Protein AF-U5VV21-F1 (afdb_monomer)

Mean predicted aligned error: 9.06 Å

InterPro domains:
  IPR059835 Rv1352-like, extracellular domain [PF27111] (35-106)
  IPR059835 Rv1352-like, extracellular domain [PF27111] (120-193)

Organism: NCBI:txid1246995

Solvent-accessible surface area (backbone atoms only — not comparable to full-atom values): 10822 Å² total; per-residue (Å²): 143,82,87,86,85,79,84,83,85,82,83,82,82,81,79,80,78,81,77,79,75,80,72,80,78,71,88,77,75,75,77,83,42,51,57,43,87,28,59,48,78,41,40,50,70,76,65,26,58,57,43,40,33,38,23,66,78,26,62,65,20,32,40,32,38,16,67,48,87,83,78,52,76,89,33,52,70,23,61,53,72,42,38,27,31,42,55,37,41,44,53,81,83,36,37,22,42,36,32,35,61,30,48,49,30,38,52,64,48,70,70,60,64,68,41,74,33,84,37,58,58,43,73,20,40,20,38,40,43,46,34,34,62,20,50,56,45,39,30,37,25,58,78,20,88,42,71,20,31,41,35,35,16,70,46,45,53,58,42,75,90,37,52,74,48,70,52,73,45,55,40,68,50,75,46,81,42,55,80,83,36,36,21,43,34,32,36,58,34,38,58,28,34,56,60,133

pLDDT: mean 89.64, std 17.39, range [38.34, 98.81]

Secondary structure (DSSP, 8-state):
--PPPPPPPP----------------S--PPP--EE-SSEEEEBTTTB-SEEEEEEEEEEEEEEEESSSS--GGGEEEEEEEEEEEEEEE-TT--EEEEES---EEE--HHHHHSPP---EE-SSEEEEBTTTB--EEEEEEEEEEEEEEEEESSSS--GGGEEEEEEEEEEEEEEE-TT--EEEEESPPPEEE--

Foldseek 3Di:
DDDDDDDDDDDDDDDDPPPPPPPDDDPPDDDAQFKDAAADKDFEPPNHDFAKKKFFFFAFKKKFFFQDDPPDPVRTPAMDTGGGMEMAGGDSNTGMMGIHRTGMIGHQDPVLLPDADDAQKDAQAYKDFERNRHDAAKKKFFQQPDFKKKFFFQESNRDPVRTPDMDTDGGMDMDHGDSNTGMMGIHSTHMIGHDD

Sequence (196 aa):
MKISVRPLAATLIVLAVLVANAVDGDPASAAPRNTIAGSGTYLVGRDFNAGIYRSTGNTSCYWQRAKNAGGSLSSIIANDIGDGQRLVTVRATDKVFKTSRCRTWVRVLTPALKTKSRKTTIPGNGAYLVGSDFLPGTYRSSGNTQSCYWERARSADGTSAGIIANEISTGQLIAEISATDAVFKTSRCATWRRVG

Nearest PDB structures (foldseek):
  4qm9-assembly2_B  TM=4.332E-01  e=1.916E+00  Bacillus subtilis subsp. subtilis str. 168
  1lr5-assembly2_B  TM=4.663E-01  e=5.514E+00  Zea mays
  1zvf-assembly1_B  TM=2.860E-01  e=3.533E+00  Saccharomyces cerevisiae

Radius of gyration: 29.34 Å; Cα contacts (8 Å, |Δi|>4): 442; chains: 1; bounding box: 62×76×101 Å

Structure (mmCIF, N/CA/C/O backbone):
data_AF-U5VV21-F1
#
_entry.id   AF-U5VV21-F1
#
loop_
_atom_site.group_PDB
_atom_site.id
_atom_site.type_symbol
_atom_site.label_atom_id
_atom_site.label_alt_id
_atom_site.label_comp_id
_atom_site.label_asym_id
_atom_site.label_entity_id
_atom_site.label_seq_id
_atom_site.pdbx_PDB_ins_code
_atom_site.Cartn_x
_atom_site.Cartn_y
_atom_site.Cartn_z
_atom_site.occupancy
_atom_site.B_iso_or_equiv
_atom_site.auth_seq_id
_atom_site.auth_comp_id
_atom_site.auth_asym_id
_atom_site.auth_atom_id
_atom_site.pdbx_PDB_model_num
ATOM 1 N N . MET A 1 1 ? 40.084 -64.357 -79.570 1.00 46.41 1 MET A N 1
ATOM 2 C CA . MET A 1 1 ? 40.396 -63.708 -78.279 1.00 46.41 1 MET A CA 1
ATOM 3 C C . MET A 1 1 ? 40.431 -62.196 -78.493 1.00 46.41 1 MET A C 1
ATOM 5 O O . MET A 1 1 ? 41.418 -61.697 -79.009 1.00 46.41 1 MET A O 1
ATOM 9 N N . LYS A 1 2 ? 39.328 -61.486 -78.215 1.00 42.53 2 LYS A N 1
ATOM 10 C CA . LYS A 1 2 ? 39.255 -60.013 -78.152 1.00 42.53 2 LYS A CA 1
ATOM 11 C C . LYS A 1 2 ? 38.213 -59.622 -77.098 1.00 42.53 2 LYS A C 1
ATOM 13 O O . LYS A 1 2 ? 37.200 -60.295 -76.944 1.00 42.53 2 LYS A O 1
ATOM 18 N N . ILE A 1 3 ? 38.582 -58.607 -76.331 1.00 42.03 3 ILE A N 1
ATOM 19 C CA . ILE A 1 3 ? 38.128 -58.261 -74.982 1.00 42.03 3 ILE A CA 1
ATOM 20 C C . ILE A 1 3 ? 36.797 -57.494 -75.026 1.00 42.03 3 ILE A C 1
ATOM 22 O O . ILE A 1 3 ? 36.652 -56.547 -75.792 1.00 42.03 3 ILE A O 1
ATOM 26 N N . SER A 1 4 ? 35.845 -57.902 -74.182 1.00 38.34 4 SER A N 1
ATOM 27 C CA . SER A 1 4 ? 34.574 -57.212 -73.927 1.00 38.34 4 SER A CA 1
ATOM 28 C C . SER A 1 4 ? 34.767 -56.175 -72.821 1.00 38.34 4 SER A C 1
ATOM 30 O O . SER A 1 4 ? 35.081 -56.545 -71.691 1.00 38.34 4 SER A O 1
ATOM 32 N N . VAL A 1 5 ? 34.528 -54.897 -73.113 1.00 49.19 5 VAL A N 1
ATOM 33 C CA . VAL A 1 5 ? 34.531 -53.815 -72.116 1.00 49.19 5 VAL A CA 1
ATOM 34 C C . VAL A 1 5 ? 33.081 -53.484 -71.751 1.00 49.19 5 VAL A C 1
ATOM 36 O O . VAL A 1 5 ? 32.284 -53.154 -72.625 1.00 49.19 5 VAL A O 1
ATOM 39 N N . ARG A 1 6 ? 32.728 -53.597 -70.464 1.00 50.56 6 ARG A N 1
ATOM 40 C CA . ARG A 1 6 ? 31.445 -53.137 -69.903 1.00 50.56 6 ARG A CA 1
ATOM 41 C C . ARG A 1 6 ? 31.643 -51.771 -69.234 1.00 50.56 6 ARG A C 1
ATOM 43 O O . ARG A 1 6 ? 32.602 -51.649 -68.474 1.00 50.56 6 ARG A O 1
ATOM 50 N N . PRO A 1 7 ? 30.750 -50.784 -69.411 1.00 47.19 7 PRO A N 1
ATOM 51 C CA . PRO A 1 7 ? 30.750 -49.606 -68.556 1.00 47.19 7 PRO A CA 1
ATOM 52 C C . PRO A 1 7 ? 30.012 -49.900 -67.238 1.00 47.19 7 PRO A C 1
ATOM 54 O O . PRO A 1 7 ? 28.937 -50.503 -67.231 1.00 47.19 7 PRO A O 1
ATOM 57 N N . LEU A 1 8 ? 30.614 -49.484 -66.118 1.00 50.31 8 LEU A N 1
ATOM 58 C CA . LEU A 1 8 ? 29.994 -49.452 -64.791 1.00 50.31 8 LEU A CA 1
ATOM 59 C C . LEU A 1 8 ? 28.919 -48.353 -64.751 1.00 50.31 8 LEU A C 1
ATOM 61 O O . LEU A 1 8 ? 29.208 -47.199 -65.061 1.00 50.31 8 LEU A O 1
ATOM 65 N N . ALA A 1 9 ? 27.706 -48.688 -64.308 1.00 52.41 9 ALA A N 1
ATOM 66 C CA . ALA A 1 9 ? 26.713 -47.694 -63.913 1.00 52.41 9 ALA A CA 1
ATOM 67 C C . ALA A 1 9 ? 27.017 -47.226 -62.480 1.00 52.41 9 ALA A C 1
ATOM 69 O O . ALA A 1 9 ? 27.032 -48.032 -61.550 1.00 52.41 9 ALA A O 1
ATOM 70 N N . ALA A 1 10 ? 27.286 -45.932 -62.307 1.00 49.44 10 ALA A N 1
ATOM 71 C CA . ALA A 1 10 ? 27.450 -45.309 -60.999 1.00 49.44 10 ALA A CA 1
ATOM 72 C C . ALA A 1 10 ? 26.070 -45.032 -60.381 1.00 49.44 10 ALA A C 1
ATOM 74 O O . ALA A 1 10 ? 25.280 -44.262 -60.928 1.00 49.44 10 ALA A O 1
ATOM 75 N N . THR A 1 11 ? 25.773 -45.654 -59.241 1.00 50.34 11 THR A N 1
ATOM 76 C CA . THR A 1 11 ? 24.559 -45.381 -58.463 1.00 50.34 11 THR A CA 1
ATOM 77 C C . THR A 1 11 ? 24.735 -44.069 -57.698 1.00 50.34 11 THR A C 1
ATOM 79 O O . THR A 1 11 ? 25.549 -43.983 -56.780 1.00 50.34 11 THR A O 1
ATOM 82 N N . LEU A 1 12 ? 23.979 -43.037 -58.075 1.00 41.34 12 LEU A N 1
ATOM 83 C CA . LEU A 1 12 ? 23.964 -41.744 -57.392 1.00 41.34 12 LEU A CA 1
ATOM 84 C C . LEU A 1 12 ? 23.092 -41.846 -56.126 1.00 41.34 12 LEU A C 1
ATOM 86 O O . LEU A 1 12 ? 21.868 -41.918 -56.217 1.00 41.34 12 LEU A O 1
ATOM 90 N N . ILE A 1 13 ? 23.707 -41.865 -54.942 1.00 55.78 13 ILE A N 1
ATOM 91 C CA . ILE A 1 13 ? 22.988 -41.737 -53.666 1.00 55.78 13 ILE A CA 1
ATOM 92 C C . ILE A 1 13 ? 22.715 -40.247 -53.444 1.00 55.78 13 ILE A C 1
ATOM 94 O O . ILE A 1 13 ? 23.624 -39.485 -53.120 1.00 55.78 13 ILE A O 1
ATOM 98 N N . VAL A 1 14 ? 21.466 -39.819 -53.627 1.00 51.03 14 VAL A N 1
ATOM 99 C CA . VAL A 1 14 ? 21.029 -38.473 -53.237 1.00 51.03 14 VAL A CA 1
ATOM 100 C C . VAL A 1 14 ? 20.795 -38.481 -51.727 1.00 51.03 14 VAL A C 1
ATOM 102 O O . VAL A 1 14 ? 19.792 -39.002 -51.244 1.00 51.03 14 VAL A O 1
ATOM 105 N N . LEU A 1 15 ? 21.744 -37.930 -50.970 1.00 48.19 15 LEU A N 1
ATOM 106 C CA . LEU A 1 15 ? 21.588 -37.700 -49.537 1.00 48.19 15 LEU A CA 1
ATOM 107 C C . LEU A 1 15 ? 20.651 -36.495 -49.350 1.00 48.19 15 LEU A C 1
ATOM 109 O O . LEU A 1 15 ? 21.053 -35.349 -49.543 1.00 48.19 15 LEU A O 1
ATOM 113 N N . ALA A 1 16 ? 19.385 -36.745 -49.021 1.00 53.56 16 ALA A N 1
ATOM 114 C CA . ALA A 1 16 ? 18.455 -35.681 -48.664 1.00 53.56 16 ALA A CA 1
ATOM 115 C C . ALA A 1 16 ? 18.894 -35.055 -47.329 1.00 53.56 16 ALA A C 1
ATOM 117 O O . ALA A 1 16 ? 18.739 -35.656 -46.267 1.00 53.56 16 ALA A O 1
ATOM 118 N N . VAL A 1 17 ? 19.453 -33.844 -47.375 1.00 53.81 17 VAL A N 1
ATOM 119 C CA . VAL A 1 17 ? 19.670 -33.027 -46.177 1.00 53.81 17 VAL A CA 1
ATOM 120 C C . VAL A 1 17 ? 18.307 -32.484 -45.752 1.00 53.81 17 VAL A C 1
ATOM 122 O O . VAL A 1 17 ? 17.794 -31.541 -46.353 1.00 53.81 17 VAL A O 1
ATOM 125 N N . LEU A 1 18 ? 17.696 -33.083 -44.725 1.00 50.75 18 LEU A N 1
ATOM 126 C CA . LEU A 1 18 ? 16.585 -32.443 -44.025 1.00 50.75 18 LEU A CA 1
ATOM 127 C C . LEU A 1 18 ? 17.133 -31.235 -43.260 1.00 50.75 18 LEU A C 1
ATOM 129 O O . LEU A 1 18 ? 17.698 -31.373 -42.177 1.00 50.75 18 LEU A O 1
ATOM 133 N N . VAL A 1 19 ? 16.946 -30.040 -43.815 1.00 56.19 19 VAL A N 1
ATOM 134 C CA . VAL A 1 19 ? 17.021 -28.805 -43.033 1.00 56.19 19 VAL A CA 1
ATOM 135 C C . VAL A 1 19 ? 15.711 -28.704 -42.257 1.00 56.19 19 VAL A C 1
ATOM 137 O O . VAL A 1 19 ? 14.681 -28.301 -42.795 1.00 56.19 19 VAL A O 1
ATOM 140 N N . ALA A 1 20 ? 15.724 -29.132 -40.996 1.00 54.69 20 ALA A N 1
ATOM 141 C CA . ALA A 1 20 ? 14.636 -28.839 -40.078 1.00 54.69 20 ALA A CA 1
ATOM 142 C C . ALA A 1 20 ? 14.699 -27.344 -39.733 1.00 54.69 20 ALA A C 1
ATOM 144 O O . ALA A 1 20 ? 15.487 -26.925 -38.887 1.00 54.69 20 ALA A O 1
ATOM 145 N N . ASN A 1 21 ? 13.882 -26.532 -40.404 1.00 54.62 21 ASN A N 1
ATOM 146 C CA . ASN A 1 21 ? 13.584 -25.186 -39.930 1.00 54.62 21 ASN A CA 1
ATOM 147 C C . ASN A 1 21 ? 12.819 -25.338 -38.613 1.00 54.62 21 ASN A C 1
ATOM 149 O O . ASN A 1 21 ? 11.672 -25.788 -38.607 1.00 54.62 21 ASN A O 1
ATOM 153 N N . ALA A 1 22 ? 13.474 -25.023 -37.495 1.00 55.06 22 ALA A N 1
ATOM 154 C CA . ALA A 1 22 ? 12.799 -24.880 -36.218 1.00 55.06 22 ALA A CA 1
ATOM 155 C C . ALA A 1 22 ? 11.775 -23.750 -36.366 1.00 55.06 22 ALA A C 1
ATOM 157 O O . ALA A 1 22 ? 12.138 -22.587 -36.526 1.00 55.06 22 ALA A O 1
ATOM 158 N N . VAL A 1 23 ? 10.504 -24.137 -36.397 1.00 46.41 23 VAL A N 1
ATOM 159 C CA . VAL A 1 23 ? 9.362 -23.231 -36.400 1.00 46.41 23 VAL A CA 1
ATOM 160 C C . VAL A 1 23 ? 9.403 -22.364 -35.147 1.00 46.41 23 VAL A C 1
ATOM 162 O O . VAL A 1 23 ? 9.650 -22.856 -34.043 1.00 46.41 23 VAL A O 1
ATOM 165 N N . ASP A 1 24 ? 9.189 -21.070 -35.355 1.00 49.28 24 ASP A N 1
ATOM 166 C CA . ASP A 1 24 ? 9.090 -20.043 -34.332 1.00 49.28 24 ASP A CA 1
ATOM 167 C C . ASP A 1 24 ? 8.220 -20.509 -33.159 1.00 49.28 24 ASP A C 1
ATOM 169 O O . ASP A 1 24 ? 7.041 -20.836 -33.315 1.00 49.28 24 ASP A O 1
ATOM 173 N N . GLY A 1 25 ? 8.808 -20.542 -31.963 1.00 46.78 25 GLY A N 1
ATOM 174 C CA . GLY A 1 25 ? 8.040 -20.669 -30.734 1.00 46.78 25 GLY A CA 1
ATOM 175 C C . GLY A 1 25 ? 7.154 -19.437 -30.587 1.00 46.78 25 GLY A C 1
ATOM 176 O O . GLY A 1 25 ? 7.662 -18.329 -30.418 1.00 46.78 25 GLY A O 1
ATOM 177 N N . ASP A 1 26 ? 5.842 -19.639 -30.666 1.00 44.69 26 ASP A N 1
ATOM 178 C CA . ASP A 1 26 ? 4.826 -18.630 -30.380 1.00 44.69 26 ASP A CA 1
ATOM 179 C C . ASP A 1 26 ? 5.167 -17.899 -29.056 1.00 44.69 26 ASP A C 1
ATOM 181 O O . ASP A 1 26 ? 5.313 -18.554 -28.018 1.00 44.69 26 ASP A O 1
ATOM 185 N N . PRO A 1 27 ? 5.329 -16.558 -29.032 1.00 49.16 27 PRO A N 1
ATOM 186 C CA . PRO A 1 27 ? 5.600 -15.814 -27.799 1.00 49.16 27 PRO A CA 1
ATOM 187 C C . PRO A 1 27 ? 4.426 -15.842 -26.800 1.00 49.16 27 PRO A C 1
ATOM 189 O O . PRO A 1 27 ? 4.525 -15.274 -25.705 1.00 49.16 27 PRO A O 1
ATOM 192 N N . ALA A 1 28 ? 3.309 -16.489 -27.137 1.00 51.50 28 ALA A N 1
ATOM 193 C CA . ALA A 1 28 ? 2.179 -16.675 -26.250 1.00 51.50 28 ALA A CA 1
ATOM 194 C C . ALA A 1 28 ? 2.386 -17.841 -25.259 1.00 51.50 28 ALA A C 1
ATOM 196 O O . ALA A 1 28 ? 2.414 -19.015 -25.609 1.00 51.50 28 ALA A O 1
ATOM 197 N N . SER A 1 29 ? 2.388 -17.477 -23.972 1.00 53.62 29 SER A N 1
ATOM 198 C CA . SER A 1 29 ? 2.199 -18.343 -22.796 1.00 53.62 29 SER A CA 1
ATOM 199 C C . SER A 1 29 ? 3.451 -18.877 -22.087 1.00 53.62 29 SER A C 1
ATOM 201 O O . SER A 1 29 ? 3.531 -20.044 -21.701 1.00 53.62 29 SER A O 1
ATOM 203 N N . ALA A 1 30 ? 4.367 -17.977 -21.718 1.00 61.41 30 ALA A N 1
ATOM 204 C CA . ALA A 1 30 ? 5.104 -18.184 -20.471 1.00 61.41 30 ALA A CA 1
ATOM 205 C C . ALA A 1 30 ? 4.112 -18.227 -19.287 1.00 61.41 30 ALA A C 1
ATOM 207 O O . ALA A 1 30 ? 3.248 -17.351 -19.170 1.00 61.41 30 ALA A O 1
ATOM 208 N N . ALA A 1 31 ? 4.244 -19.218 -18.397 1.00 64.56 31 ALA A N 1
ATOM 209 C CA . ALA A 1 31 ? 3.417 -19.330 -17.195 1.00 64.56 31 ALA A CA 1
ATOM 210 C C . ALA A 1 31 ? 3.403 -18.007 -16.396 1.00 64.56 31 ALA A C 1
ATOM 212 O O . ALA A 1 31 ? 4.428 -17.317 -16.317 1.00 64.56 31 ALA A O 1
ATOM 213 N N . PRO A 1 32 ? 2.261 -17.618 -15.796 1.00 73.81 32 PRO A N 1
ATOM 214 C CA . PRO A 1 32 ? 2.146 -16.326 -15.140 1.00 73.81 32 PRO A CA 1
ATOM 215 C C . PRO A 1 32 ? 3.083 -16.232 -13.927 1.00 73.81 32 PRO A C 1
ATOM 217 O O . PRO A 1 32 ? 2.925 -16.936 -12.929 1.00 73.81 32 PRO A O 1
ATOM 220 N N . ARG A 1 33 ? 4.045 -15.307 -13.998 1.00 89.69 33 ARG A N 1
ATOM 221 C CA . ARG A 1 33 ? 5.029 -15.031 -12.942 1.00 89.69 33 ARG A CA 1
ATOM 222 C C . ARG A 1 33 ? 4.398 -14.180 -11.833 1.00 89.69 33 ARG A C 1
ATOM 224 O O . ARG A 1 33 ? 4.525 -12.955 -11.796 1.00 89.69 33 ARG A O 1
ATOM 23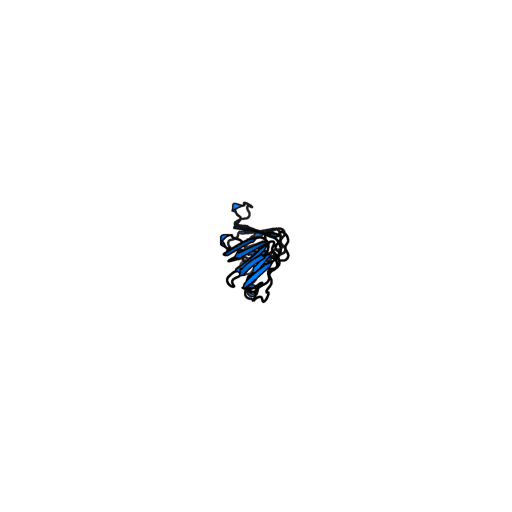1 N N . ASN A 1 34 ? 3.649 -14.852 -10.957 1.00 93.81 34 ASN A N 1
ATOM 232 C CA . ASN A 1 34 ? 2.795 -14.249 -9.922 1.00 93.81 34 ASN A CA 1
ATOM 233 C C . ASN A 1 34 ? 3.462 -14.116 -8.541 1.00 93.81 34 ASN A C 1
ATOM 235 O O . ASN A 1 34 ? 2.792 -13.753 -7.574 1.00 93.81 34 ASN A O 1
ATOM 239 N N . THR A 1 35 ? 4.761 -14.385 -8.433 1.00 96.88 35 THR A N 1
ATOM 240 C CA . THR A 1 35 ? 5.514 -14.310 -7.175 1.00 96.88 35 THR A CA 1
ATOM 241 C C . THR A 1 35 ? 6.817 -13.543 -7.352 1.00 96.88 35 THR A C 1
ATOM 243 O O . THR A 1 35 ? 7.453 -13.645 -8.397 1.00 96.88 35 THR A O 1
ATOM 246 N N . ILE A 1 36 ? 7.234 -12.821 -6.314 1.00 98.12 36 ILE A N 1
ATOM 247 C CA . ILE A 1 36 ? 8.533 -12.137 -6.229 1.00 98.12 36 ILE A CA 1
ATOM 248 C C . ILE A 1 36 ? 9.175 -12.585 -4.916 1.00 98.12 36 ILE A C 1
ATOM 250 O O . ILE A 1 36 ? 8.551 -12.448 -3.866 1.00 98.12 36 ILE A O 1
ATOM 254 N N . ALA A 1 37 ? 10.389 -13.135 -4.954 1.00 93.88 37 ALA A N 1
ATOM 255 C CA . ALA A 1 37 ? 10.970 -13.901 -3.842 1.00 93.88 37 ALA A CA 1
ATOM 256 C C . ALA A 1 37 ? 11.204 -13.107 -2.535 1.00 93.88 37 ALA A C 1
ATOM 258 O O . ALA A 1 37 ? 11.377 -13.701 -1.477 1.00 93.88 37 ALA A O 1
ATOM 259 N N . GLY A 1 38 ? 11.181 -11.774 -2.583 1.00 94.94 38 GLY A N 1
ATOM 260 C CA . GLY A 1 38 ? 11.537 -10.895 -1.467 1.00 94.94 38 GLY A CA 1
ATOM 261 C C . GLY A 1 38 ? 12.582 -9.894 -1.940 1.00 94.94 38 GLY A C 1
ATOM 262 O O . GLY A 1 38 ? 12.467 -9.408 -3.062 1.00 94.94 38 GLY A O 1
ATOM 263 N N . SER A 1 39 ? 13.605 -9.611 -1.127 1.00 97.62 39 SER A N 1
ATOM 264 C CA . SER A 1 39 ? 14.672 -8.647 -1.449 1.00 97.62 39 SER A CA 1
ATOM 265 C C . SER A 1 39 ? 15.267 -8.830 -2.852 1.00 97.62 39 SER A C 1
ATOM 267 O O . SER A 1 39 ? 15.586 -9.944 -3.254 1.00 97.62 39 SER A O 1
ATOM 269 N N . GLY A 1 40 ? 15.449 -7.731 -3.586 1.00 97.50 40 GLY A N 1
ATOM 270 C CA . GLY A 1 40 ? 16.039 -7.733 -4.923 1.00 97.50 40 GLY A CA 1
ATOM 271 C C . GLY A 1 40 ? 15.590 -6.557 -5.787 1.00 97.50 40 GLY A C 1
ATOM 272 O O . GLY A 1 40 ? 14.814 -5.698 -5.359 1.00 97.50 40 GLY A O 1
ATOM 273 N N . THR A 1 41 ? 16.080 -6.546 -7.024 1.00 97.94 41 THR A N 1
ATOM 274 C CA . THR A 1 41 ? 15.683 -5.610 -8.081 1.00 97.94 41 THR A CA 1
ATOM 275 C C . THR A 1 41 ? 15.185 -6.431 -9.262 1.00 97.94 41 THR A C 1
ATOM 277 O O . THR A 1 41 ? 15.937 -7.235 -9.803 1.00 97.94 41 THR A O 1
ATOM 280 N N . TYR A 1 42 ? 13.930 -6.229 -9.648 1.00 98.25 42 TYR A N 1
ATOM 281 C CA . TYR A 1 42 ? 13.220 -7.058 -10.617 1.00 98.25 42 TYR A CA 1
ATOM 282 C C . TYR A 1 42 ? 12.722 -6.205 -11.780 1.00 98.25 42 TYR A C 1
ATOM 284 O O . TYR A 1 42 ? 12.220 -5.096 -11.571 1.00 98.25 42 TYR A O 1
ATOM 292 N N . LEU A 1 43 ? 12.818 -6.725 -13.000 1.00 97.75 43 LEU A N 1
ATOM 293 C CA . LEU A 1 43 ? 12.233 -6.106 -14.182 1.00 97.75 43 LEU A CA 1
ATOM 294 C C . LEU A 1 43 ? 10.765 -6.493 -14.333 1.00 97.75 43 LEU A C 1
ATOM 296 O O . LEU A 1 43 ? 10.407 -7.668 -14.433 1.00 97.75 43 LEU A O 1
ATOM 300 N N . VAL A 1 44 ? 9.914 -5.479 -14.409 1.00 97.56 44 VAL A N 1
ATOM 301 C CA . VAL A 1 44 ? 8.475 -5.651 -14.626 1.00 97.56 44 VAL A CA 1
ATOM 302 C C . VAL A 1 44 ? 8.232 -6.127 -16.060 1.00 97.56 44 VAL A C 1
ATOM 304 O O . VAL A 1 44 ? 8.859 -5.648 -17.002 1.00 97.56 44 VAL A O 1
ATOM 307 N N . GLY A 1 45 ? 7.343 -7.103 -16.234 1.00 95.25 45 GLY A N 1
ATOM 308 C CA . GLY A 1 45 ? 7.047 -7.742 -17.520 1.00 95.25 45 GLY A CA 1
ATOM 309 C C . GLY A 1 45 ? 8.024 -8.861 -17.891 1.00 95.25 45 GLY A C 1
ATOM 310 O O . GLY A 1 45 ? 7.615 -9.832 -18.523 1.00 95.25 45 GLY A O 1
ATOM 311 N N . ARG A 1 46 ? 9.282 -8.799 -17.435 1.00 95.19 46 ARG A N 1
ATOM 312 C CA . ARG A 1 46 ? 10.277 -9.858 -17.669 1.00 95.19 46 ARG A CA 1
ATOM 313 C C . ARG A 1 46 ? 10.378 -10.832 -16.502 1.00 95.19 46 ARG A C 1
ATOM 315 O O . ARG A 1 46 ? 10.150 -12.016 -16.697 1.00 95.19 46 ARG A O 1
ATOM 322 N N . ASP A 1 47 ? 10.644 -10.349 -15.295 1.00 97.00 47 ASP A N 1
ATOM 323 C CA . ASP A 1 47 ? 10.881 -11.206 -14.125 1.00 97.00 47 ASP A CA 1
ATOM 324 C C . ASP A 1 47 ? 9.563 -11.547 -13.410 1.00 97.00 47 ASP A C 1
ATOM 326 O O . ASP A 1 47 ? 9.422 -12.612 -12.818 1.00 97.00 47 ASP A O 1
ATOM 330 N N . PHE A 1 48 ? 8.561 -10.670 -13.514 1.00 97.56 48 PHE A N 1
ATOM 331 C CA . PHE A 1 48 ? 7.207 -10.889 -13.003 1.00 97.56 48 PHE A CA 1
ATOM 332 C C . PHE A 1 48 ? 6.173 -10.049 -13.766 1.00 97.56 48 PHE A C 1
ATOM 334 O O . PHE A 1 48 ? 6.524 -9.078 -14.438 1.00 97.56 48 PHE A O 1
ATOM 341 N N . ASN A 1 49 ? 4.894 -10.410 -13.670 1.00 96.62 49 ASN A N 1
ATOM 342 C CA . ASN A 1 49 ? 3.820 -9.685 -14.355 1.00 96.62 49 ASN A CA 1
ATOM 343 C C . ASN A 1 49 ? 3.371 -8.441 -13.576 1.00 96.62 49 ASN A C 1
ATOM 345 O O . ASN A 1 49 ? 3.328 -8.441 -12.354 1.00 96.62 49 ASN A O 1
ATOM 349 N N . ALA A 1 50 ? 2.937 -7.389 -14.270 1.00 97.19 50 ALA A N 1
ATOM 350 C CA . ALA A 1 50 ? 2.297 -6.253 -13.606 1.00 97.19 50 ALA A CA 1
ATOM 351 C C . ALA A 1 50 ? 1.009 -6.674 -12.861 1.00 97.19 50 ALA A C 1
ATOM 353 O O . ALA A 1 50 ? 0.318 -7.632 -13.236 1.00 97.19 50 ALA A O 1
ATOM 354 N N . GLY A 1 51 ? 0.657 -5.955 -11.796 1.00 97.19 51 GLY A N 1
ATOM 355 C CA . GLY A 1 51 ? -0.532 -6.227 -10.991 1.00 97.19 51 GLY A CA 1
ATOM 356 C C . GLY A 1 51 ? -0.416 -5.761 -9.545 1.00 97.19 51 GLY A C 1
ATOM 357 O O . GLY A 1 51 ? 0.518 -5.056 -9.169 1.00 97.19 51 GLY A O 1
ATOM 358 N N . ILE A 1 52 ? -1.385 -6.173 -8.729 1.00 97.94 52 ILE A N 1
ATOM 359 C CA . ILE A 1 52 ? -1.389 -5.919 -7.287 1.00 97.94 52 ILE A CA 1
ATOM 360 C C . ILE A 1 52 ? -0.640 -7.053 -6.600 1.00 97.94 52 ILE A C 1
ATOM 362 O O . ILE A 1 52 ? -0.950 -8.221 -6.822 1.00 97.94 52 ILE A O 1
ATOM 366 N N . TYR A 1 53 ? 0.320 -6.713 -5.753 1.00 98.44 53 TYR A N 1
ATOM 367 C CA . TYR A 1 53 ? 1.131 -7.659 -5.000 1.00 98.44 53 TYR A CA 1
ATOM 368 C C . TYR A 1 53 ? 0.997 -7.410 -3.507 1.00 98.44 53 TYR A C 1
ATOM 370 O O . TYR A 1 53 ? 0.886 -6.268 -3.058 1.00 98.44 53 TYR A O 1
ATOM 378 N N . ARG A 1 54 ? 1.031 -8.499 -2.741 1.00 98.31 54 ARG A N 1
ATOM 379 C CA . ARG A 1 54 ? 0.936 -8.506 -1.285 1.00 98.31 54 ARG A CA 1
ATOM 380 C C . ARG A 1 54 ? 2.112 -9.249 -0.673 1.00 98.31 54 ARG A C 1
ATOM 382 O O . ARG A 1 54 ? 2.436 -10.341 -1.122 1.00 98.31 54 ARG A O 1
ATOM 389 N N . SER A 1 55 ? 2.685 -8.688 0.384 1.00 98.44 55 SER A N 1
ATOM 390 C CA . SER A 1 55 ? 3.665 -9.355 1.245 1.00 98.44 55 SER A CA 1
ATOM 391 C C . SER A 1 55 ? 3.217 -9.220 2.701 1.00 98.44 55 SER A C 1
ATOM 393 O O . SER A 1 55 ? 2.780 -8.146 3.107 1.00 98.44 55 SER A O 1
ATOM 395 N N . THR A 1 56 ? 3.274 -10.287 3.499 1.00 98.06 56 THR A N 1
ATOM 396 C CA . THR A 1 56 ? 2.658 -10.329 4.843 1.00 98.06 56 THR A CA 1
ATOM 397 C C . THR A 1 56 ? 3.646 -10.660 5.952 1.00 98.06 56 THR A C 1
ATOM 399 O O . THR A 1 56 ? 4.479 -11.550 5.800 1.00 98.06 56 THR A O 1
ATOM 402 N N . GLY A 1 57 ? 3.473 -10.027 7.118 1.00 96.50 57 GLY A N 1
ATOM 403 C CA . GLY A 1 57 ? 4.290 -10.276 8.312 1.00 96.50 57 GLY A CA 1
ATOM 404 C C . GLY A 1 57 ? 5.696 -9.688 8.206 1.00 96.50 57 GLY A C 1
ATOM 405 O O . GLY A 1 57 ? 6.665 -10.307 8.630 1.00 96.50 57 GLY A O 1
ATOM 406 N N . ASN A 1 58 ? 5.812 -8.523 7.577 1.00 98.19 58 ASN A N 1
ATOM 407 C CA . ASN A 1 58 ? 7.088 -7.867 7.355 1.00 98.19 58 ASN A CA 1
ATOM 408 C C . ASN A 1 58 ? 7.548 -7.032 8.551 1.00 98.19 58 ASN A C 1
ATOM 410 O O . ASN A 1 58 ? 6.723 -6.514 9.303 1.00 98.19 58 ASN A O 1
ATOM 414 N N . THR A 1 59 ? 8.861 -6.813 8.611 1.00 97.50 59 THR A N 1
ATOM 415 C CA . THR A 1 59 ? 9.509 -5.831 9.485 1.00 97.50 59 THR A CA 1
ATOM 416 C C . THR A 1 59 ? 10.439 -4.973 8.633 1.00 97.50 59 THR A C 1
ATOM 418 O O . THR A 1 59 ? 11.330 -5.505 7.971 1.00 97.50 59 THR A O 1
ATOM 421 N N . SER A 1 60 ? 10.246 -3.654 8.635 1.00 97.44 60 SER A N 1
ATOM 422 C CA . SER A 1 60 ? 11.024 -2.681 7.855 1.00 97.44 60 SER A CA 1
ATOM 423 C C . SER A 1 60 ? 11.104 -3.015 6.358 1.00 97.44 60 SER A C 1
ATOM 425 O O . SER A 1 60 ? 12.147 -2.835 5.728 1.00 97.44 60 SER A O 1
ATOM 427 N N . CYS A 1 61 ? 10.008 -3.518 5.786 1.00 98.62 61 CYS A N 1
ATOM 428 C CA . CYS A 1 61 ? 9.940 -3.871 4.373 1.00 98.62 61 CYS A CA 1
ATOM 429 C C . CYS A 1 61 ? 9.876 -2.605 3.525 1.00 98.62 61 CYS A C 1
ATOM 431 O O . CYS A 1 61 ? 8.917 -1.836 3.611 1.00 98.62 61 CYS A O 1
ATOM 433 N N . TYR A 1 62 ? 10.906 -2.420 2.705 1.00 98.62 62 TYR A N 1
ATOM 434 C CA . TYR A 1 62 ? 11.001 -1.360 1.716 1.00 98.62 62 TYR A CA 1
ATOM 435 C C . TYR A 1 62 ? 10.590 -1.882 0.343 1.00 98.62 62 TYR A C 1
ATOM 437 O O . TYR A 1 62 ? 11.045 -2.945 -0.093 1.00 98.62 62 TYR A O 1
ATOM 445 N N . TRP A 1 63 ? 9.793 -1.107 -0.379 1.00 98.69 63 TRP A N 1
ATOM 446 C CA . TRP A 1 63 ? 9.543 -1.336 -1.796 1.00 98.69 63 TRP A CA 1
ATOM 447 C C . TRP A 1 63 ? 9.615 -0.030 -2.581 1.00 98.69 63 TRP A C 1
ATOM 449 O O . TRP A 1 63 ? 9.398 1.052 -2.046 1.00 98.69 63 TRP A O 1
ATOM 459 N N . GLN A 1 64 ? 9.935 -0.142 -3.866 1.00 98.62 64 GLN A N 1
ATOM 460 C CA . GLN A 1 64 ? 10.083 0.971 -4.789 1.00 98.62 64 GLN A CA 1
ATOM 461 C C . GLN A 1 64 ? 9.670 0.548 -6.196 1.00 98.62 64 GLN A C 1
ATOM 463 O O . GLN A 1 64 ? 10.144 -0.458 -6.722 1.00 98.62 64 GLN A O 1
ATOM 468 N N . ARG A 1 65 ? 8.846 1.376 -6.831 1.00 98.75 65 ARG A N 1
ATOM 469 C CA . ARG A 1 65 ? 8.563 1.349 -8.268 1.00 98.75 65 ARG A CA 1
ATOM 470 C C . ARG A 1 65 ? 9.447 2.389 -8.950 1.00 98.75 65 ARG A C 1
ATOM 472 O O . ARG A 1 65 ? 9.569 3.507 -8.447 1.00 98.75 65 ARG A O 1
ATOM 479 N N . ALA A 1 66 ? 10.067 2.048 -10.076 1.00 98.44 66 ALA A N 1
ATOM 480 C CA . ALA A 1 66 ? 10.986 2.949 -10.768 1.00 98.44 66 ALA A CA 1
ATOM 481 C C . ALA A 1 66 ? 10.884 2.889 -12.299 1.00 98.44 66 ALA A C 1
ATOM 483 O O . ALA A 1 66 ? 10.53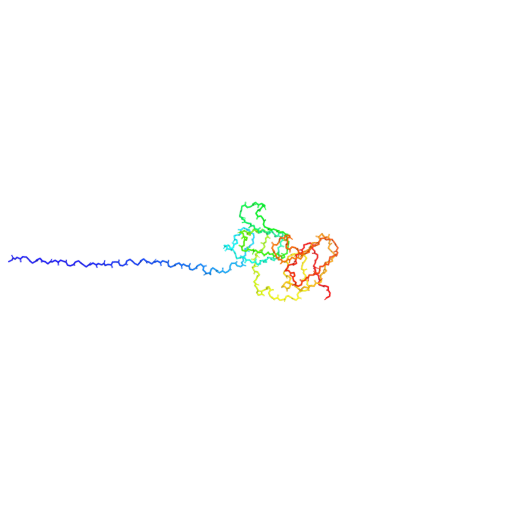0 1.869 -12.900 1.00 98.44 66 ALA A O 1
ATOM 484 N N . LYS A 1 67 ? 11.226 4.024 -12.922 1.00 98.19 67 LYS A N 1
ATOM 485 C CA . LYS A 1 67 ? 11.224 4.249 -14.377 1.00 98.19 67 LYS A CA 1
ATOM 486 C C . LYS A 1 67 ? 12.355 3.510 -15.094 1.00 98.19 67 LYS A C 1
ATOM 488 O O . LYS A 1 67 ? 12.250 3.264 -16.288 1.00 98.19 67 LYS A O 1
ATOM 493 N N . ASN A 1 68 ? 13.445 3.197 -14.395 1.00 97.44 68 ASN A N 1
ATOM 494 C CA . ASN A 1 68 ? 14.615 2.501 -14.931 1.00 97.44 68 ASN A CA 1
ATOM 495 C C . ASN A 1 68 ? 15.464 1.899 -13.793 1.00 97.44 68 ASN A C 1
ATOM 497 O O . ASN A 1 68 ? 15.163 2.092 -12.615 1.00 97.44 68 ASN A O 1
ATOM 501 N N . ALA A 1 69 ? 16.517 1.162 -14.158 1.00 96.19 69 ALA A N 1
ATOM 502 C CA . ALA A 1 69 ? 17.422 0.480 -13.228 1.00 96.19 69 ALA A CA 1
ATOM 503 C C . ALA A 1 69 ? 18.661 1.308 -12.832 1.00 96.19 69 ALA A C 1
ATOM 505 O O . ALA A 1 69 ? 19.545 0.784 -12.165 1.00 96.19 69 ALA A O 1
ATOM 506 N N . GLY A 1 70 ? 18.738 2.589 -13.214 1.00 94.38 70 GLY A N 1
ATOM 507 C CA . GLY A 1 70 ? 19.928 3.422 -12.997 1.00 94.38 70 GLY A CA 1
ATOM 508 C C . GLY A 1 70 ? 20.156 3.862 -11.546 1.00 94.38 70 GLY A C 1
ATOM 509 O O . GLY A 1 70 ? 21.158 4.500 -11.254 1.00 94.38 70 GLY A O 1
ATOM 510 N N . GLY A 1 71 ? 19.226 3.574 -10.629 1.00 90.06 71 GLY A N 1
ATOM 511 C CA . GLY A 1 71 ? 19.389 3.842 -9.193 1.00 90.06 71 GLY A CA 1
ATOM 512 C C . GLY A 1 71 ? 19.223 5.305 -8.760 1.00 90.06 71 GLY A C 1
ATOM 513 O O . GLY A 1 71 ? 19.242 5.579 -7.564 1.00 90.06 71 GLY A O 1
ATOM 514 N N . SER A 1 72 ? 19.005 6.234 -9.693 1.00 96.06 72 SER A N 1
ATOM 515 C CA . SER A 1 72 ? 18.769 7.651 -9.386 1.00 96.06 72 SER A CA 1
ATOM 516 C C . SER A 1 72 ? 17.454 7.878 -8.630 1.00 96.06 72 SER A C 1
ATOM 518 O O . SER A 1 72 ? 16.429 7.275 -8.963 1.00 96.06 72 SER A O 1
ATOM 520 N N . LEU A 1 73 ? 17.440 8.825 -7.687 1.00 95.31 73 LEU A N 1
ATOM 521 C CA . LEU A 1 73 ? 16.224 9.253 -6.982 1.00 95.31 73 LEU A CA 1
ATOM 522 C C . LEU A 1 73 ? 15.152 9.798 -7.939 1.00 95.31 73 LEU A C 1
ATOM 524 O O . LEU A 1 73 ? 13.967 9.563 -7.725 1.00 95.31 73 LEU A O 1
ATOM 528 N N . SER A 1 74 ? 15.544 10.434 -9.048 1.00 97.00 74 SER A N 1
ATOM 529 C CA . SER A 1 74 ? 14.596 10.947 -10.053 1.00 97.00 74 SER A CA 1
ATOM 530 C C . SER A 1 74 ? 13.891 9.845 -10.859 1.00 97.00 74 SER A C 1
ATOM 532 O O . SER A 1 74 ? 12.883 10.092 -11.535 1.00 97.00 74 SER A O 1
ATOM 534 N N . SER A 1 75 ? 14.402 8.611 -10.788 1.00 97.00 75 SER A N 1
ATOM 535 C CA . SER A 1 75 ? 13.769 7.437 -11.392 1.00 97.00 75 SER A CA 1
ATOM 536 C C . SER A 1 75 ? 12.648 6.857 -10.526 1.00 97.00 75 SER A C 1
ATOM 538 O O . SER A 1 75 ? 11.840 6.083 -11.043 1.00 97.00 75 SER A O 1
ATOM 540 N N . ILE A 1 76 ? 12.585 7.214 -9.238 1.00 98.12 76 ILE A N 1
ATOM 541 C CA . ILE A 1 76 ? 11.585 6.699 -8.303 1.00 98.12 76 ILE A CA 1
ATOM 542 C C . ILE A 1 76 ? 10.209 7.223 -8.715 1.00 98.12 76 ILE A C 1
ATOM 544 O O . ILE A 1 76 ? 9.995 8.423 -8.856 1.00 98.12 76 ILE A O 1
ATOM 548 N N . ILE A 1 77 ? 9.280 6.296 -8.937 1.00 98.38 77 ILE A N 1
ATOM 549 C CA . ILE A 1 77 ? 7.866 6.595 -9.194 1.00 98.38 77 ILE A CA 1
ATOM 550 C C . ILE A 1 77 ? 7.131 6.701 -7.860 1.00 98.38 77 ILE A C 1
ATOM 552 O O . ILE A 1 77 ? 6.378 7.640 -7.632 1.00 98.38 77 ILE A O 1
ATOM 556 N N . ALA A 1 78 ? 7.350 5.711 -7.000 1.00 98.31 78 ALA A N 1
ATOM 557 C CA . ALA A 1 78 ? 6.825 5.642 -5.647 1.00 98.31 78 ALA A CA 1
ATOM 558 C C . ALA A 1 78 ? 7.701 4.690 -4.839 1.00 98.31 78 ALA A C 1
ATOM 560 O O . ALA A 1 78 ? 8.251 3.726 -5.386 1.00 98.31 78 ALA A O 1
ATOM 561 N N . ASN A 1 79 ? 7.812 4.937 -3.546 1.00 98.25 79 ASN A N 1
ATOM 562 C CA . ASN A 1 79 ? 8.440 4.031 -2.607 1.00 98.25 79 ASN A CA 1
ATOM 563 C C . ASN A 1 79 ? 7.747 4.119 -1.253 1.00 98.25 79 ASN A C 1
ATOM 565 O O . ASN A 1 79 ? 7.005 5.055 -0.968 1.00 98.25 79 ASN A O 1
ATOM 569 N N . ASP A 1 80 ? 7.979 3.112 -0.427 1.00 97.81 80 ASP A N 1
ATOM 570 C CA . ASP A 1 80 ? 7.398 3.056 0.902 1.00 97.81 80 ASP A CA 1
ATOM 571 C C . ASP A 1 80 ? 8.201 2.108 1.787 1.00 97.81 80 ASP A C 1
ATOM 573 O O . ASP A 1 80 ? 8.863 1.185 1.301 1.00 97.81 80 ASP A O 1
ATOM 577 N N . ILE A 1 81 ? 8.110 2.323 3.096 1.00 97.94 81 ILE A N 1
ATOM 578 C CA . ILE A 1 81 ? 8.728 1.472 4.106 1.00 97.94 81 ILE A CA 1
ATOM 579 C C . ILE A 1 81 ? 7.768 1.244 5.268 1.00 97.94 81 ILE A C 1
ATOM 581 O O . ILE A 1 81 ? 7.073 2.154 5.720 1.00 97.94 81 ILE A O 1
ATOM 585 N N . GLY A 1 82 ? 7.724 0.017 5.774 1.00 97.12 82 GLY A N 1
ATOM 586 C CA . GLY A 1 82 ? 7.040 -0.249 7.031 1.00 97.12 82 GLY A CA 1
ATOM 587 C C . GLY A 1 82 ? 6.861 -1.721 7.349 1.00 97.12 82 GLY A C 1
ATOM 588 O O . GLY A 1 82 ? 7.369 -2.609 6.660 1.00 97.12 82 GLY A O 1
ATOM 589 N N . ASP A 1 83 ? 6.099 -1.954 8.409 1.00 98.19 83 ASP A N 1
ATOM 590 C CA . ASP A 1 83 ? 5.865 -3.278 8.972 1.00 98.19 83 ASP A CA 1
ATOM 591 C C . ASP A 1 83 ? 4.523 -3.862 8.510 1.00 98.19 83 ASP A C 1
ATOM 593 O O . ASP A 1 83 ? 3.719 -3.204 7.834 1.00 98.19 83 ASP A O 1
ATOM 597 N N . GLY A 1 84 ? 4.281 -5.115 8.897 1.00 98.00 84 GLY A N 1
ATOM 598 C CA . GLY A 1 84 ? 3.011 -5.804 8.711 1.00 98.00 84 GLY A CA 1
ATOM 599 C C . GLY A 1 84 ? 2.756 -6.231 7.266 1.00 98.00 84 GLY A C 1
ATOM 600 O O . GLY A 1 84 ? 3.663 -6.665 6.546 1.00 98.00 84 GLY A O 1
ATOM 601 N N . GLN A 1 85 ? 1.490 -6.177 6.849 1.00 98.38 85 GLN A N 1
ATOM 602 C CA . GLN A 1 85 ? 1.117 -6.420 5.458 1.00 98.38 85 GLN A CA 1
ATOM 603 C C . GLN A 1 85 ? 1.517 -5.224 4.596 1.00 98.38 85 GLN A C 1
ATOM 605 O O . GLN A 1 85 ? 1.166 -4.093 4.909 1.00 98.38 85 GLN A O 1
ATOM 610 N N . ARG A 1 86 ? 2.203 -5.462 3.482 1.00 98.31 86 ARG A N 1
ATOM 611 C CA . ARG A 1 86 ? 2.460 -4.456 2.453 1.00 98.31 86 ARG A CA 1
ATOM 612 C C . ARG A 1 86 ? 1.675 -4.800 1.195 1.00 98.31 86 ARG A C 1
ATOM 614 O O . ARG A 1 86 ? 1.518 -5.975 0.857 1.00 98.31 86 ARG A O 1
ATOM 621 N N . LEU A 1 87 ? 1.208 -3.767 0.507 1.00 98.00 87 LEU A N 1
ATOM 622 C CA . LEU A 1 87 ? 0.524 -3.853 -0.776 1.00 98.00 87 LEU A CA 1
ATOM 623 C C . LEU A 1 87 ? 1.184 -2.895 -1.755 1.00 98.00 87 LEU A C 1
ATOM 625 O O . LEU A 1 87 ? 1.552 -1.788 -1.372 1.00 98.00 87 LEU A O 1
ATOM 629 N N . VAL A 1 88 ? 1.291 -3.317 -3.010 1.00 98.38 88 VAL A N 1
ATOM 630 C CA . VAL A 1 88 ? 1.757 -2.457 -4.096 1.00 98.38 88 VAL A CA 1
ATOM 631 C C . VAL A 1 88 ? 1.008 -2.766 -5.385 1.00 98.38 88 VAL A C 1
ATOM 633 O O . VAL A 1 88 ? 0.815 -3.927 -5.740 1.00 98.38 88 VAL A O 1
ATOM 636 N N . THR A 1 89 ? 0.583 -1.729 -6.101 1.00 98.25 89 THR A N 1
ATOM 637 C CA . THR A 1 89 ? 0.127 -1.833 -7.492 1.00 98.25 89 THR A CA 1
ATOM 638 C C . THR A 1 89 ? 1.308 -1.532 -8.405 1.00 98.25 89 THR A C 1
ATOM 640 O O . THR A 1 89 ? 1.707 -0.378 -8.541 1.00 98.25 89 THR A O 1
ATOM 643 N N . VAL A 1 90 ? 1.865 -2.567 -9.031 1.00 98.25 90 VAL A N 1
ATOM 644 C CA . VAL A 1 90 ? 2.900 -2.441 -10.063 1.00 98.25 90 VAL A CA 1
ATOM 645 C C . VAL A 1 90 ? 2.213 -2.290 -11.415 1.00 98.25 90 VAL A C 1
ATOM 647 O O . VAL A 1 90 ? 1.450 -3.165 -11.832 1.00 98.25 90 VAL A O 1
ATOM 650 N N . ARG A 1 91 ? 2.468 -1.179 -12.105 1.00 97.44 91 ARG A N 1
ATOM 651 C CA . ARG A 1 91 ? 1.892 -0.885 -13.423 1.00 97.44 91 ARG A CA 1
ATOM 652 C C . ARG A 1 91 ? 2.776 -1.474 -14.518 1.00 97.44 91 ARG A C 1
ATOM 654 O O . ARG A 1 91 ? 3.988 -1.542 -14.368 1.00 97.44 91 ARG A O 1
ATOM 661 N N . ALA A 1 92 ? 2.187 -1.825 -15.660 1.00 97.00 92 ALA A N 1
ATOM 662 C CA . ALA A 1 92 ? 2.942 -2.321 -16.819 1.00 97.00 92 ALA A CA 1
ATOM 663 C C . ALA A 1 92 ? 3.944 -1.291 -17.384 1.00 97.00 92 ALA A C 1
ATOM 665 O O . ALA A 1 92 ? 4.905 -1.653 -18.054 1.00 97.00 92 ALA A O 1
ATOM 666 N N . THR A 1 93 ? 3.725 -0.005 -17.103 1.00 96.88 93 THR A N 1
ATOM 667 C CA . THR A 1 93 ? 4.631 1.092 -17.467 1.00 96.88 93 THR A CA 1
ATOM 668 C C . THR A 1 93 ? 5.858 1.188 -16.566 1.00 96.88 93 THR A C 1
ATOM 670 O O . THR A 1 93 ? 6.838 1.829 -16.944 1.00 96.88 93 THR A O 1
ATOM 673 N N . ASP A 1 94 ? 5.813 0.589 -15.376 1.00 98.19 94 ASP A N 1
ATOM 674 C CA . ASP A 1 94 ? 6.974 0.531 -14.495 1.00 98.19 94 ASP A CA 1
ATOM 675 C C . ASP A 1 94 ? 8.029 -0.352 -15.153 1.00 98.19 94 ASP A C 1
ATOM 677 O O . ASP A 1 94 ? 7.699 -1.346 -15.795 1.00 98.19 94 ASP A O 1
ATOM 681 N N . LYS A 1 95 ? 9.306 0.001 -15.012 1.00 98.19 95 LYS A N 1
ATOM 682 C CA . LYS A 1 95 ? 10.394 -0.821 -15.562 1.00 98.19 95 LYS A CA 1
ATOM 683 C C . LYS A 1 95 ? 11.048 -1.670 -14.494 1.00 98.19 95 LYS A C 1
ATOM 685 O O . LYS A 1 95 ? 11.465 -2.790 -14.773 1.00 98.19 95 LYS A O 1
ATOM 690 N N . VAL A 1 96 ? 11.107 -1.151 -13.272 1.00 98.44 96 VAL A N 1
ATOM 691 C CA . VAL A 1 96 ? 11.802 -1.785 -12.159 1.00 98.44 96 VAL A CA 1
ATOM 692 C C . VAL A 1 96 ? 10.930 -1.783 -10.915 1.00 98.44 96 VAL A C 1
ATOM 694 O O . VAL A 1 96 ? 10.343 -0.762 -10.553 1.00 98.44 96 VAL A O 1
ATOM 697 N N . PHE A 1 97 ? 10.909 -2.922 -10.233 1.00 98.56 97 PHE A N 1
ATOM 698 C CA . PHE A 1 97 ? 10.447 -3.044 -8.861 1.00 98.56 97 PHE A CA 1
ATOM 699 C C . PHE A 1 97 ? 11.622 -3.464 -7.982 1.00 98.56 97 PHE A C 1
ATOM 701 O O . PHE A 1 97 ? 12.202 -4.532 -8.167 1.00 98.56 97 PHE A O 1
ATOM 708 N N . LYS A 1 98 ? 11.997 -2.606 -7.036 1.00 98.50 98 LYS A N 1
ATOM 709 C CA . LYS A 1 98 ? 13.032 -2.887 -6.041 1.00 98.50 98 LYS A CA 1
ATOM 710 C C . LYS A 1 98 ? 12.362 -3.126 -4.702 1.00 98.50 98 LYS A C 1
ATOM 712 O O . LYS A 1 98 ? 11.479 -2.377 -4.304 1.00 98.50 98 LYS A O 1
ATOM 717 N N . THR A 1 99 ? 12.801 -4.142 -3.983 1.00 98.75 99 THR A N 1
ATOM 718 C CA . THR A 1 99 ? 12.273 -4.466 -2.660 1.00 98.75 99 THR A CA 1
ATOM 719 C C . THR A 1 99 ? 13.406 -4.931 -1.754 1.00 98.75 99 THR A C 1
ATOM 721 O O . THR A 1 99 ? 14.410 -5.464 -2.222 1.00 98.75 99 THR A O 1
ATOM 724 N N . SER A 1 100 ? 13.308 -4.651 -0.458 1.00 98.62 100 SER A N 1
ATOM 725 C CA . SER A 1 100 ? 14.329 -4.994 0.530 1.00 98.62 100 SER A CA 1
ATOM 726 C C . SER A 1 100 ? 13.674 -5.298 1.869 1.00 98.62 100 SER A C 1
ATOM 728 O O . SER A 1 100 ? 12.765 -4.583 2.287 1.00 98.62 100 SER A O 1
ATOM 730 N N . ARG A 1 101 ? 14.130 -6.365 2.536 1.00 98.38 101 ARG A N 1
ATOM 731 C CA . ARG A 1 101 ? 13.614 -6.851 3.836 1.00 98.38 101 ARG A CA 1
ATOM 732 C C . ARG A 1 101 ? 12.127 -7.224 3.815 1.00 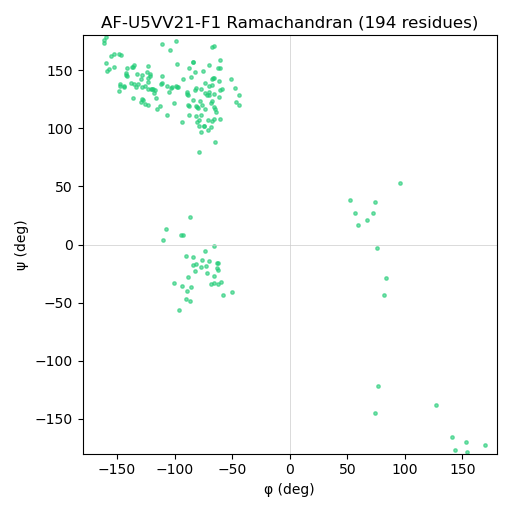98.38 101 ARG A C 1
ATOM 734 O O . ARG A 1 101 ? 11.491 -7.357 4.856 1.00 98.38 101 ARG A O 1
ATOM 741 N N . CYS A 1 102 ? 11.574 -7.409 2.624 1.00 98.50 102 CYS A N 1
ATOM 742 C CA . CYS A 1 102 ? 10.228 -7.913 2.435 1.00 98.50 102 CYS A CA 1
ATOM 743 C C . CYS A 1 102 ? 10.267 -9.427 2.278 1.00 98.50 102 CYS A C 1
ATOM 745 O O . CYS A 1 102 ? 11.151 -9.974 1.615 1.00 98.50 102 CYS A O 1
ATOM 747 N N . ARG A 1 103 ? 9.267 -10.091 2.845 1.00 98.31 103 ARG A N 1
ATOM 748 C CA . ARG A 1 103 ? 8.930 -11.476 2.529 1.00 98.31 103 ARG A CA 1
ATOM 749 C C . ARG A 1 103 ? 8.399 -11.569 1.101 1.00 98.31 103 ARG A C 1
ATOM 751 O O . ARG A 1 103 ? 8.082 -10.544 0.488 1.00 98.31 103 ARG A O 1
ATOM 758 N N . THR A 1 104 ? 8.255 -12.795 0.612 1.00 98.50 104 THR A N 1
ATOM 759 C CA . THR A 1 104 ? 7.705 -13.100 -0.710 1.00 98.50 104 THR A CA 1
ATOM 760 C C . THR A 1 104 ? 6.458 -12.275 -1.008 1.00 98.50 104 THR A C 1
ATOM 762 O O . THR A 1 104 ? 5.513 -12.234 -0.216 1.00 98.50 104 THR A O 1
ATOM 765 N N . TRP A 1 105 ? 6.457 -11.629 -2.168 1.00 98.69 105 TRP A N 1
ATOM 766 C CA . TRP A 1 105 ? 5.277 -10.973 -2.699 1.00 98.69 105 TRP A CA 1
ATOM 767 C C . TRP A 1 105 ? 4.482 -11.957 -3.540 1.00 98.69 105 TRP A C 1
ATOM 769 O O . TRP A 1 105 ? 5.031 -12.602 -4.432 1.00 98.69 105 TRP A O 1
ATOM 779 N N . VAL A 1 106 ? 3.180 -12.023 -3.295 1.00 97.94 106 VAL A N 1
ATOM 780 C CA . VAL A 1 106 ? 2.240 -12.853 -4.047 1.00 97.94 106 VAL A CA 1
ATOM 781 C C . VAL A 1 106 ? 1.230 -11.945 -4.732 1.00 97.94 106 VAL A C 1
ATOM 783 O O . VAL A 1 106 ? 0.692 -11.018 -4.117 1.00 97.94 106 VAL A O 1
ATOM 786 N N . ARG A 1 107 ? 0.983 -12.187 -6.021 1.00 97.81 107 ARG A N 1
ATOM 787 C CA . ARG A 1 107 ? 0.010 -11.423 -6.800 1.00 97.81 107 ARG A CA 1
ATOM 788 C C . ARG A 1 107 ? -1.399 -11.671 -6.267 1.00 97.81 107 ARG A C 1
ATOM 790 O O . ARG A 1 107 ? -1.835 -12.813 -6.139 1.00 97.81 107 ARG A O 1
ATOM 797 N N . VAL A 1 108 ? -2.135 -10.598 -6.008 1.00 96.81 108 VAL A N 1
ATOM 798 C CA . VAL A 1 108 ? -3.552 -10.653 -5.655 1.00 96.81 108 VAL A CA 1
ATOM 799 C C . VAL A 1 108 ? -4.355 -10.785 -6.948 1.00 96.81 108 VAL A C 1
ATOM 801 O O . VAL A 1 108 ? -4.394 -9.867 -7.767 1.00 96.81 108 VAL A O 1
ATOM 804 N N . LEU A 1 109 ? -4.959 -11.953 -7.161 1.00 93.88 109 LEU A N 1
ATOM 805 C CA . LEU A 1 109 ? -5.729 -12.248 -8.370 1.00 93.88 109 LEU A CA 1
ATOM 806 C C . LEU A 1 109 ? -7.171 -11.738 -8.262 1.00 93.88 109 LEU A C 1
ATOM 808 O O . LEU A 1 109 ? -7.717 -11.599 -7.169 1.00 93.88 109 LEU A O 1
ATOM 812 N N . THR A 1 110 ? -7.817 -11.516 -9.408 1.00 90.06 110 THR A N 1
ATOM 813 C CA . THR A 1 110 ? -9.186 -10.980 -9.497 1.00 90.06 110 THR A CA 1
ATOM 814 C C . THR A 1 110 ? -10.216 -11.707 -8.625 1.00 90.06 110 THR A C 1
ATOM 816 O O . THR A 1 110 ? -11.016 -11.012 -8.001 1.00 90.06 110 THR A O 1
ATOM 819 N N . PRO A 1 111 ? -10.220 -13.052 -8.505 1.00 89.94 111 PRO A N 1
ATOM 820 C CA . PRO A 1 111 ? -11.136 -13.722 -7.582 1.00 89.94 111 PRO A CA 1
ATOM 821 C C . PRO A 1 111 ? -10.959 -13.257 -6.131 1.00 89.94 111 PRO A C 1
ATOM 823 O O . PRO A 1 111 ? -11.943 -12.939 -5.473 1.00 89.94 111 PRO A O 1
ATOM 826 N N . ALA A 1 112 ? -9.715 -13.109 -5.662 1.00 86.44 112 ALA A N 1
ATOM 827 C CA . ALA A 1 112 ? -9.426 -12.621 -4.314 1.00 86.44 112 ALA A CA 1
ATOM 828 C C . ALA A 1 112 ? -9.861 -11.159 -4.108 1.00 86.44 112 ALA A C 1
ATOM 830 O O . ALA A 1 112 ? -10.303 -10.809 -3.020 1.00 86.44 112 ALA A O 1
ATOM 831 N N . LEU A 1 113 ? -9.792 -10.322 -5.152 1.00 88.62 113 LEU A N 1
ATOM 832 C CA . LEU A 1 113 ? -10.294 -8.941 -5.105 1.00 88.62 113 LEU A CA 1
ATOM 833 C C . LEU A 1 113 ? -11.825 -8.876 -4.992 1.00 88.62 113 LEU A C 1
ATOM 835 O O . LEU A 1 113 ? -12.360 -7.972 -4.356 1.00 88.62 113 LEU A O 1
ATOM 839 N N . LYS A 1 114 ? -12.541 -9.827 -5.603 1.00 89.75 114 LYS A N 1
ATOM 840 C CA . LYS A 1 114 ? -14.014 -9.864 -5.599 1.00 89.75 114 LYS A CA 1
ATOM 841 C C . LYS A 1 114 ? -14.603 -10.484 -4.331 1.00 89.75 114 LYS A C 1
ATOM 843 O O . LYS A 1 114 ? -15.760 -10.213 -4.009 1.00 89.75 114 LYS A O 1
ATOM 848 N N . THR A 1 115 ? -13.842 -11.309 -3.617 1.00 92.19 115 THR A N 1
ATOM 849 C CA . THR A 1 115 ? -14.290 -11.907 -2.356 1.00 92.19 115 THR A CA 1
ATOM 850 C C . THR A 1 115 ? -14.481 -10.828 -1.297 1.00 92.19 115 THR A C 1
ATOM 852 O O . THR A 1 115 ? -13.529 -10.161 -0.906 1.00 92.19 115 THR A O 1
ATOM 855 N N . LYS A 1 116 ? -15.713 -10.675 -0.802 1.00 94.06 116 LYS A N 1
ATOM 856 C CA . LYS A 1 116 ? -16.025 -9.741 0.285 1.00 94.06 116 LYS A CA 1
ATOM 857 C C . LYS A 1 116 ? -15.599 -10.325 1.631 1.00 94.06 116 LYS A C 1
ATOM 859 O O . LYS A 1 116 ? -16.051 -11.403 2.019 1.00 94.06 116 LYS A O 1
ATOM 864 N N . SER A 1 117 ? -14.764 -9.593 2.357 1.00 96.31 117 SER A N 1
ATOM 865 C CA . SER A 1 117 ? -14.404 -9.895 3.739 1.00 96.31 117 SER A CA 1
ATOM 866 C C . SER A 1 117 ? -15.578 -9.645 4.680 1.00 96.31 117 SER A C 1
ATOM 868 O O . SER A 1 117 ? -16.437 -8.808 4.417 1.00 96.31 117 SER A O 1
ATOM 870 N N . ARG A 1 118 ? -15.583 -10.346 5.816 1.00 96.81 118 ARG A N 1
ATOM 871 C CA . ARG A 1 118 ? -16.463 -10.066 6.965 1.00 96.81 118 ARG A CA 1
ATOM 872 C C . ARG A 1 118 ? -15.692 -9.517 8.168 1.00 96.81 118 ARG A C 1
ATOM 874 O O . ARG A 1 118 ? -16.263 -9.352 9.239 1.00 96.81 118 ARG A O 1
ATOM 881 N N . LYS A 1 119 ? -14.382 -9.281 8.027 1.00 98.25 119 LYS A N 1
ATOM 882 C CA . LYS A 1 119 ? -13.535 -8.843 9.141 1.00 98.25 119 LYS A CA 1
ATOM 883 C C . LYS A 1 119 ? -13.873 -7.407 9.537 1.00 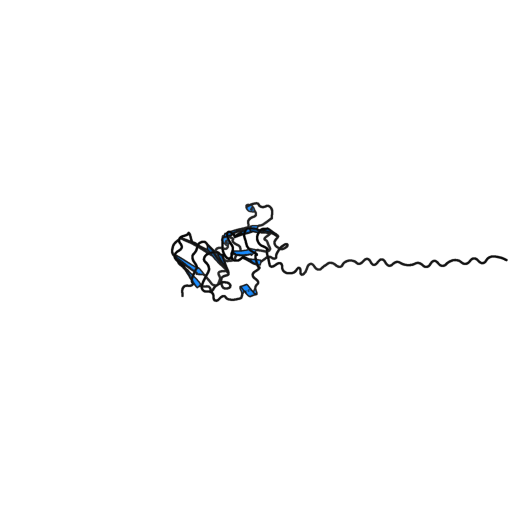98.25 119 LYS A C 1
ATOM 885 O O . LYS A 1 119 ? -13.903 -6.514 8.694 1.00 98.25 119 LYS A O 1
ATOM 890 N N . THR A 1 120 ? -14.057 -7.197 10.834 1.00 98.50 120 THR A N 1
ATOM 891 C CA . THR A 1 120 ? -14.345 -5.899 11.469 1.00 98.50 120 THR A CA 1
ATOM 892 C C . THR A 1 120 ? -13.147 -5.350 12.248 1.00 98.50 120 THR A C 1
ATOM 894 O O . THR A 1 120 ? -13.274 -4.402 13.020 1.00 98.50 120 THR A O 1
ATOM 897 N N . THR A 1 121 ? -11.961 -5.922 12.037 1.00 98.50 121 THR A N 1
ATOM 898 C CA . THR A 1 121 ? -10.701 -5.473 12.633 1.00 98.50 121 THR A CA 1
ATOM 899 C C . THR A 1 121 ? -9.633 -5.289 11.562 1.00 98.50 121 THR A C 1
ATOM 901 O O . THR A 1 121 ? -9.596 -6.031 10.578 1.00 98.50 121 THR A O 1
ATOM 904 N N . ILE A 1 122 ? -8.760 -4.301 11.764 1.00 98.62 122 ILE A N 1
ATOM 905 C CA . ILE A 1 122 ? -7.598 -4.038 10.908 1.00 98.62 122 ILE A CA 1
ATOM 906 C C . ILE A 1 122 ? -6.364 -3.958 11.812 1.00 98.62 122 ILE A C 1
ATOM 908 O O . ILE A 1 122 ? -6.369 -3.179 12.769 1.00 98.62 122 ILE A O 1
ATOM 912 N N . PRO A 1 123 ? -5.307 -4.750 11.562 1.00 97.75 123 PRO A N 1
ATOM 913 C CA . PRO A 1 123 ? -4.090 -4.661 12.357 1.00 97.75 123 PRO A CA 1
ATOM 914 C C . PRO A 1 123 ? -3.431 -3.281 12.245 1.00 97.75 123 PRO A C 1
ATOM 916 O O . PRO A 1 123 ? -3.539 -2.602 11.227 1.00 97.75 123 PRO A O 1
ATOM 919 N N . GLY A 1 124 ? -2.714 -2.888 13.296 1.00 95.50 124 GLY A N 1
ATOM 920 C CA . GLY A 1 124 ? -2.195 -1.528 13.459 1.00 95.50 124 GLY A CA 1
ATOM 921 C C . GLY A 1 124 ? -1.136 -1.064 12.451 1.00 95.50 124 GLY A C 1
ATOM 922 O O . GLY A 1 124 ? -1.044 0.125 12.168 1.00 95.50 124 GLY A O 1
ATOM 923 N N . ASN A 1 125 ? -0.357 -1.988 11.880 1.00 98.00 125 ASN A N 1
ATOM 924 C CA . ASN A 1 125 ? 0.616 -1.698 10.824 1.00 98.00 125 ASN A CA 1
ATOM 925 C C . ASN A 1 125 ? 0.247 -2.445 9.547 1.00 98.00 125 ASN A C 1
ATOM 927 O O . ASN A 1 125 ? 0.058 -3.663 9.575 1.00 98.00 125 ASN A O 1
ATOM 931 N N . GLY A 1 126 ? 0.220 -1.741 8.421 1.00 98.25 126 GLY A N 1
ATOM 932 C CA . GLY A 1 126 ? 0.165 -2.345 7.095 1.00 98.25 126 GLY A CA 1
ATOM 933 C C . GLY A 1 126 ? -0.681 -1.567 6.096 1.00 98.25 126 GLY A C 1
ATOM 934 O O . GLY A 1 126 ? -1.206 -0.503 6.398 1.00 98.25 126 GLY A O 1
ATOM 935 N N . ALA A 1 127 ? -0.810 -2.117 4.896 1.00 98.50 127 ALA A N 1
ATOM 936 C CA . ALA A 1 127 ? -1.720 -1.669 3.852 1.00 98.50 127 ALA A CA 1
ATOM 937 C C . ALA A 1 127 ? -2.697 -2.800 3.518 1.00 98.50 127 ALA A C 1
ATOM 939 O O . ALA A 1 127 ? -2.282 -3.949 3.337 1.00 98.50 127 ALA A O 1
ATOM 940 N N . TYR A 1 128 ? -3.982 -2.472 3.423 1.00 98.50 128 TYR A N 1
ATOM 941 C CA . TYR A 1 128 ? -5.083 -3.428 3.329 1.00 98.50 128 TYR A CA 1
ATOM 942 C C . TYR A 1 128 ? -6.029 -3.057 2.193 1.00 98.50 128 TYR A C 1
ATOM 944 O O . TYR A 1 128 ? -6.347 -1.883 2.016 1.00 98.50 128 TYR A O 1
ATOM 952 N N . LEU A 1 129 ? -6.487 -4.056 1.439 1.00 98.12 129 LEU A N 1
ATOM 953 C CA . LEU A 1 129 ? -7.505 -3.868 0.410 1.00 98.12 129 LEU A CA 1
ATOM 954 C C . LEU A 1 129 ? -8.871 -3.713 1.070 1.00 98.12 129 LEU A C 1
ATOM 956 O O . LEU A 1 129 ? -9.343 -4.619 1.761 1.00 98.12 129 LEU A O 1
ATOM 960 N N . VAL A 1 130 ? -9.514 -2.577 0.843 1.00 98.12 130 VAL A N 1
ATOM 961 C CA . VAL A 1 130 ? -10.852 -2.312 1.372 1.00 98.12 130 VAL A CA 1
ATOM 962 C C . VAL A 1 130 ? -11.855 -3.249 0.694 1.00 98.12 130 VAL A C 1
ATOM 964 O O . VAL A 1 130 ? -11.771 -3.516 -0.503 1.00 98.12 130 VAL A O 1
ATOM 967 N N . GLY A 1 131 ? -12.779 -3.817 1.465 1.00 96.75 131 GLY A N 1
ATOM 968 C CA . GLY A 1 131 ? -13.748 -4.800 0.980 1.00 96.75 131 GLY A CA 1
ATOM 969 C C . GLY A 1 131 ? -13.193 -6.224 0.901 1.00 96.75 131 GLY A C 1
ATOM 970 O O . GLY A 1 131 ? -13.879 -7.146 1.338 1.00 96.75 131 GLY A O 1
ATOM 971 N N . SER A 1 132 ? -11.967 -6.424 0.403 1.00 96.69 132 SER A N 1
ATOM 972 C CA . SER A 1 132 ? -11.365 -7.766 0.279 1.00 96.69 132 SER A CA 1
ATOM 973 C C . SER A 1 132 ? -10.659 -8.247 1.548 1.00 96.69 132 SER A C 1
ATOM 975 O O . SER A 1 132 ? -10.723 -9.430 1.873 1.00 96.69 132 SER A O 1
ATOM 977 N N . ASP A 1 133 ? -9.998 -7.351 2.289 1.00 97.69 133 ASP A N 1
ATOM 978 C CA . ASP A 1 133 ? -9.322 -7.701 3.545 1.00 97.69 133 ASP A CA 1
ATOM 979 C C . ASP A 1 133 ? -10.224 -7.471 4.759 1.00 97.69 133 ASP A C 1
ATOM 981 O O . ASP A 1 133 ? -10.215 -8.270 5.697 1.00 97.69 133 ASP A O 1
ATOM 985 N N . PHE A 1 134 ? -11.059 -6.435 4.730 1.00 98.31 134 PHE A N 1
ATOM 986 C CA . PHE A 1 134 ? -11.957 -6.050 5.820 1.00 98.31 134 PHE A CA 1
ATOM 987 C C . PHE A 1 134 ? -13.201 -5.324 5.281 1.00 98.31 134 PHE A C 1
ATOM 989 O O . PHE A 1 134 ? -13.224 -4.898 4.126 1.00 98.31 134 PHE A O 1
ATOM 996 N N . LEU A 1 135 ? -14.246 -5.212 6.103 1.00 97.75 135 LEU A N 1
ATOM 997 C CA . LEU A 1 135 ? -15.484 -4.519 5.742 1.00 97.75 135 LEU A CA 1
ATOM 998 C C . LEU A 1 135 ? -15.305 -2.992 5.727 1.00 97.75 135 LEU A C 1
ATOM 1000 O O . LEU A 1 135 ? -14.723 -2.449 6.656 1.00 97.75 135 LEU A O 1
ATOM 1004 N N . PRO A 1 136 ? -15.874 -2.262 4.756 1.00 98.00 136 PRO A N 1
ATOM 1005 C CA . PRO A 1 136 ? -15.962 -0.808 4.845 1.00 98.00 136 PRO A CA 1
ATOM 1006 C C . PRO A 1 136 ? -16.781 -0.338 6.063 1.00 98.00 136 PRO A C 1
ATOM 1008 O O . PRO A 1 136 ? -17.625 -1.064 6.611 1.00 98.00 136 PRO A O 1
ATOM 1011 N N . GLY A 1 137 ? -16.561 0.906 6.475 1.00 98.25 137 GLY A N 1
ATOM 1012 C CA . GLY A 1 137 ? -17.272 1.548 7.577 1.00 98.25 137 GLY A CA 1
ATOM 1013 C C . GLY A 1 137 ? -16.365 2.419 8.436 1.00 98.25 137 GLY A C 1
ATOM 1014 O O . GLY A 1 137 ? -15.236 2.733 8.062 1.00 98.25 137 GLY A O 1
ATOM 1015 N N . THR A 1 138 ? -16.865 2.788 9.609 1.00 98.69 138 THR A N 1
ATOM 1016 C CA . THR A 1 138 ? -16.139 3.626 10.563 1.00 98.69 138 THR A CA 1
ATOM 1017 C C . THR A 1 138 ? -15.306 2.764 11.493 1.00 98.69 138 THR A C 1
ATOM 1019 O O . THR A 1 138 ? -15.811 1.818 12.092 1.00 98.69 138 THR A O 1
ATOM 1022 N N . TYR A 1 139 ? -14.028 3.092 11.633 1.00 98.81 139 TYR A N 1
ATOM 1023 C CA . TYR A 1 139 ? -13.074 2.379 12.468 1.00 98.81 139 TYR A CA 1
ATOM 1024 C C . TYR A 1 139 ? -12.471 3.303 13.514 1.00 98.81 139 TYR A C 1
ATOM 1026 O O . TYR A 1 139 ? -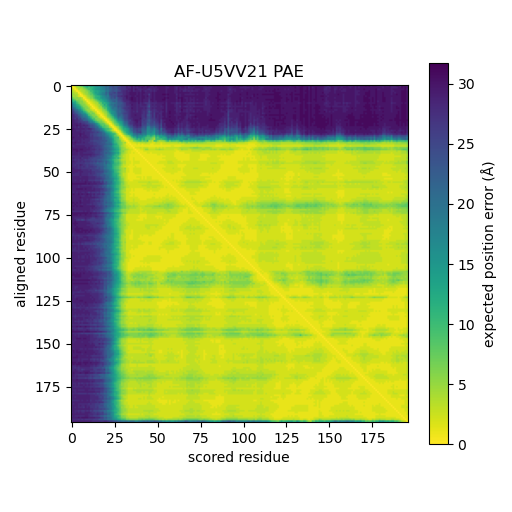12.240 4.482 13.263 1.00 98.81 139 TYR A O 1
ATOM 1034 N N . ARG A 1 140 ? -12.175 2.741 14.685 1.00 98.69 140 ARG A N 1
ATOM 1035 C CA . ARG A 1 140 ? -11.505 3.420 15.791 1.00 98.69 140 ARG A CA 1
ATOM 1036 C C . ARG A 1 140 ? -10.212 2.707 16.148 1.00 98.69 140 ARG A C 1
ATOM 1038 O O . ARG A 1 140 ? -10.213 1.489 16.328 1.00 98.69 140 ARG A O 1
ATOM 1045 N N . SER A 1 141 ? -9.148 3.483 16.314 1.00 98.50 141 SER A N 1
ATOM 1046 C CA . SER A 1 141 ? -7.911 3.072 16.977 1.00 98.50 141 SER A CA 1
ATOM 1047 C C . SER A 1 141 ? -7.726 3.929 18.227 1.00 98.50 141 SER A C 1
ATOM 1049 O O . SER A 1 141 ? -7.761 5.155 18.145 1.00 98.50 141 SER A O 1
ATOM 1051 N N . SER A 1 142 ? -7.548 3.302 19.388 1.00 97.44 142 SER A N 1
ATOM 1052 C CA . SER A 1 142 ? -7.451 3.985 20.686 1.00 97.44 142 SER A CA 1
ATOM 1053 C C . SER A 1 142 ? -6.147 3.635 21.397 1.00 97.44 142 SER A C 1
ATOM 1055 O O . SER A 1 142 ? -5.600 2.553 21.198 1.00 97.44 142 SER A O 1
ATOM 1057 N N . GLY A 1 143 ? -5.679 4.536 22.265 1.00 95.94 143 GLY A N 1
ATOM 1058 C CA . GLY A 1 143 ? -4.477 4.312 23.075 1.00 95.94 143 GLY A CA 1
ATOM 1059 C C . GLY A 1 143 ? -3.172 4.381 22.278 1.00 95.94 143 GLY A C 1
ATOM 1060 O O . GLY A 1 143 ? -2.191 3.744 22.651 1.00 95.94 143 GLY A O 1
ATOM 1061 N N . ASN A 1 144 ? -3.148 5.128 21.173 1.00 97.69 144 ASN A N 1
ATOM 1062 C CA . ASN A 1 144 ? -1.948 5.299 20.362 1.00 97.69 144 ASN A CA 1
ATOM 1063 C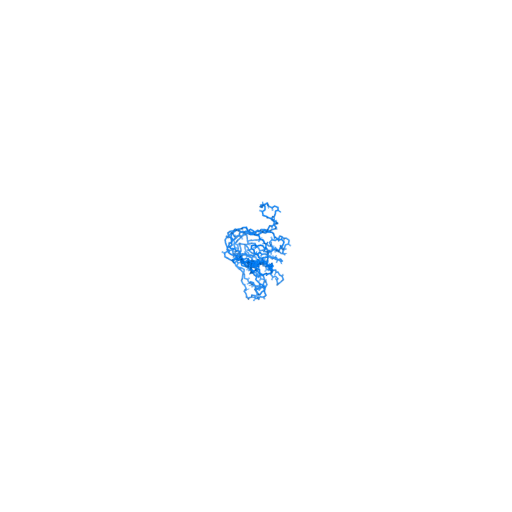 C . ASN A 1 144 ? -0.931 6.172 21.107 1.00 97.69 144 ASN A C 1
ATOM 1065 O O . ASN A 1 144 ? -1.111 7.382 21.229 1.00 97.69 144 ASN A O 1
ATOM 1069 N N . THR A 1 145 ? 0.140 5.563 21.609 1.00 95.75 145 THR A N 1
ATOM 1070 C CA . THR A 1 145 ? 1.232 6.277 22.294 1.00 95.75 145 THR A CA 1
ATOM 1071 C C . THR A 1 145 ? 2.269 6.848 21.327 1.00 95.75 145 TH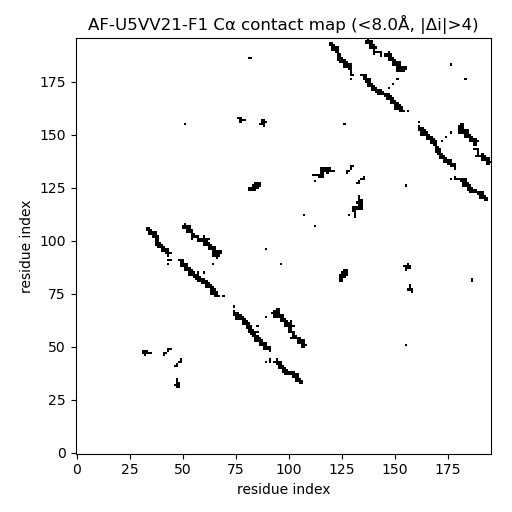R A C 1
ATOM 1073 O O . THR A 1 145 ? 3.032 7.737 21.689 1.00 95.75 145 THR A O 1
ATOM 1076 N N . GLN A 1 146 ? 2.290 6.352 20.090 1.00 95.81 146 GLN A N 1
ATOM 1077 C CA . GLN A 1 146 ? 3.106 6.865 18.992 1.00 95.81 146 GLN A CA 1
ATOM 1078 C C . GLN A 1 146 ? 2.242 7.678 18.024 1.00 95.81 146 GLN A C 1
ATOM 1080 O O . GLN A 1 146 ? 1.014 7.603 18.072 1.00 95.81 146 GLN A O 1
ATOM 1085 N N . SER A 1 147 ? 2.888 8.420 17.118 1.00 96.56 147 SER A N 1
ATOM 1086 C CA . SER A 1 147 ? 2.220 9.100 16.003 1.00 96.56 147 SER A CA 1
ATOM 1087 C C . SER A 1 147 ? 1.613 8.072 15.044 1.00 96.56 147 SER A C 1
ATOM 1089 O O . SER A 1 147 ? 2.269 7.616 14.104 1.00 96.56 147 SER A O 1
ATOM 1091 N N . CYS A 1 148 ? 0.374 7.684 15.330 1.00 98.38 148 CYS A N 1
ATOM 1092 C CA . CYS A 1 148 ? -0.449 6.820 14.507 1.00 98.38 148 CYS A CA 1
ATOM 1093 C C . CYS A 1 148 ? -0.820 7.582 13.238 1.00 98.38 148 CYS A C 1
ATOM 1095 O O . CYS A 1 148 ? -1.404 8.662 13.299 1.00 98.38 148 CYS A O 1
ATOM 1097 N N . TYR A 1 149 ? -0.446 7.015 12.096 1.00 98.50 149 TYR A N 1
ATOM 1098 C CA . TYR A 1 149 ? -0.768 7.522 10.771 1.00 98.50 149 TYR A CA 1
ATOM 1099 C C . TYR A 1 149 ? -1.751 6.582 10.087 1.00 98.50 149 TYR A C 1
ATOM 1101 O O . TYR A 1 149 ? -1.573 5.358 10.125 1.00 98.50 149 TYR A O 1
ATOM 1109 N N . TRP A 1 150 ? -2.741 7.141 9.401 1.00 98.75 150 TRP A N 1
ATOM 1110 C CA . TRP A 1 150 ? -3.568 6.393 8.465 1.00 98.75 150 TRP A CA 1
ATOM 1111 C C . TRP A 1 150 ? -3.787 7.169 7.170 1.00 98.75 150 TRP A C 1
ATOM 1113 O O . TRP A 1 150 ? -3.775 8.395 7.156 1.00 98.75 150 TRP A O 1
ATOM 1123 N N . GLU A 1 151 ? -4.011 6.442 6.078 1.00 98.69 151 GLU A N 1
ATOM 1124 C CA . GLU A 1 151 ? -4.440 6.999 4.798 1.00 98.69 151 GLU A CA 1
ATOM 1125 C C . GLU A 1 151 ? -5.439 6.078 4.090 1.00 98.69 151 GLU A C 1
ATOM 1127 O O . GLU A 1 151 ? -5.347 4.847 4.151 1.00 98.69 151 GLU A O 1
ATOM 1132 N N . ARG A 1 152 ? -6.382 6.698 3.381 1.00 98.81 152 ARG A N 1
ATOM 1133 C CA . ARG A 1 152 ? -7.253 6.071 2.381 1.00 98.81 152 ARG A CA 1
ATOM 1134 C C . ARG A 1 152 ? -6.716 6.439 1.007 1.00 98.81 152 ARG A C 1
ATOM 1136 O O . ARG A 1 152 ? -6.390 7.602 0.773 1.00 98.81 152 ARG A O 1
ATOM 1143 N N . ALA A 1 153 ? -6.639 5.480 0.091 1.00 98.56 153 ALA A N 1
ATOM 1144 C CA . ALA A 1 153 ? -6.074 5.706 -1.237 1.00 98.56 153 ALA A CA 1
ATOM 1145 C C . ALA A 1 153 ? -6.891 5.052 -2.359 1.00 98.56 153 ALA A C 1
ATOM 1147 O O . ALA A 1 153 ? -7.556 4.028 -2.175 1.00 98.56 153 ALA A O 1
ATOM 1148 N N . ARG A 1 154 ? -6.796 5.643 -3.558 1.00 98.00 154 ARG A N 1
ATOM 1149 C CA . ARG A 1 154 ? -7.458 5.183 -4.794 1.00 98.00 154 ARG A CA 1
ATOM 1150 C C . ARG A 1 154 ? -6.831 3.921 -5.381 1.00 98.00 154 ARG A C 1
ATOM 1152 O O . ARG A 1 154 ? -7.447 3.255 -6.205 1.00 98.00 154 ARG A O 1
ATOM 1159 N N . SER A 1 155 ? -5.599 3.601 -4.995 1.00 97.06 155 SER A N 1
ATOM 1160 C CA . SER A 1 155 ? -4.906 2.369 -5.377 1.00 97.06 155 SER A CA 1
ATOM 1161 C C . SER A 1 155 ? -3.744 2.089 -4.419 1.00 97.06 155 SER A C 1
ATOM 1163 O O . SER A 1 155 ? -3.398 2.936 -3.599 1.00 97.06 155 SER A O 1
ATOM 1165 N N . ALA A 1 156 ? -3.101 0.925 -4.549 1.00 97.06 156 ALA A N 1
ATOM 1166 C CA . ALA A 1 156 ? -1.874 0.610 -3.812 1.00 97.06 156 ALA A CA 1
ATOM 1167 C C . ALA A 1 156 ? -0.608 1.102 -4.542 1.00 97.06 156 ALA A C 1
ATOM 1169 O O . ALA A 1 156 ? 0.452 0.503 -4.403 1.00 97.06 156 ALA A O 1
ATOM 1170 N N . ASP A 1 157 ? -0.695 2.107 -5.412 1.00 96.31 157 ASP A N 1
ATOM 1171 C CA . ASP A 1 157 ? 0.451 2.535 -6.223 1.00 96.31 157 ASP A CA 1
ATOM 1172 C C . ASP A 1 157 ? 1.500 3.355 -5.442 1.00 96.31 157 ASP A C 1
ATOM 1174 O O . ASP A 1 157 ? 2.622 3.517 -5.932 1.00 96.31 157 ASP A O 1
ATOM 1178 N N . GLY A 1 158 ? 1.126 3.807 -4.235 1.00 95.25 158 GLY A N 1
ATOM 1179 C CA . GLY A 1 158 ? 1.919 4.556 -3.255 1.00 95.25 158 GLY A CA 1
ATOM 1180 C C . GLY A 1 158 ? 2.303 5.967 -3.681 1.00 95.25 158 GLY A C 1
ATOM 1181 O O . GLY A 1 158 ? 3.271 6.518 -3.166 1.00 95.25 158 GLY A O 1
ATOM 1182 N N . THR A 1 159 ? 1.575 6.547 -4.632 1.00 96.44 159 THR A N 1
ATOM 1183 C CA . THR A 1 159 ? 1.747 7.949 -5.011 1.00 96.44 159 THR A CA 1
ATOM 1184 C C . THR A 1 159 ? 0.925 8.857 -4.097 1.00 96.44 159 THR A C 1
ATOM 1186 O O . THR A 1 159 ? -0.200 8.523 -3.726 1.00 96.44 159 THR A O 1
ATOM 1189 N N . SER A 1 160 ? 1.445 10.043 -3.773 1.00 95.56 160 SER A N 1
ATOM 1190 C CA . SER A 1 160 ? 0.705 11.041 -2.984 1.00 95.56 160 SER A CA 1
ATOM 1191 C C . SER A 1 160 ? -0.563 11.524 -3.694 1.00 95.56 160 SER A C 1
ATOM 1193 O O . SER A 1 160 ? -1.582 11.738 -3.050 1.00 95.56 160 SER A O 1
ATOM 1195 N N . ALA A 1 161 ? -0.543 11.609 -5.028 1.00 96.50 161 ALA A N 1
ATOM 1196 C CA . ALA A 1 161 ? -1.715 11.943 -5.841 1.00 96.50 161 ALA A CA 1
ATOM 1197 C C . ALA A 1 161 ? -2.855 10.909 -5.729 1.00 96.50 161 ALA A C 1
ATOM 1199 O O . ALA A 1 161 ? -4.004 11.207 -6.053 1.00 96.50 161 ALA A O 1
ATOM 1200 N N . GLY A 1 162 ? -2.545 9.684 -5.293 1.00 96.75 162 GLY A N 1
ATOM 1201 C CA . GLY A 1 162 ? -3.524 8.631 -5.044 1.00 96.75 162 GLY A CA 1
ATOM 1202 C C . GLY A 1 162 ? -4.187 8.706 -3.667 1.00 96.75 162 GLY A C 1
ATOM 1203 O O . GLY A 1 162 ? -5.162 7.982 -3.448 1.00 96.75 162 GLY A O 1
ATOM 1204 N N . ILE A 1 163 ? -3.688 9.545 -2.752 1.00 98.38 163 ILE A N 1
ATOM 1205 C CA . ILE A 1 163 ? -4.234 9.696 -1.399 1.00 98.38 163 ILE A CA 1
ATOM 1206 C C . ILE A 1 163 ? -5.571 10.440 -1.480 1.00 98.38 163 ILE A C 1
ATOM 1208 O O . ILE A 1 163 ? -5.687 11.492 -2.101 1.00 98.38 163 ILE A O 1
ATOM 1212 N N . ILE A 1 164 ? -6.597 9.860 -0.861 1.00 98.69 164 ILE A N 1
ATOM 1213 C CA . ILE A 1 164 ? -7.946 10.432 -0.751 1.00 98.69 164 ILE A CA 1
ATOM 1214 C C . ILE A 1 164 ? -8.042 11.276 0.519 1.00 98.69 164 ILE A C 1
ATOM 1216 O O . ILE A 1 164 ? -8.561 12.386 0.491 1.00 98.69 164 ILE A O 1
ATOM 1220 N N . ALA A 1 165 ? -7.564 10.725 1.631 1.00 98.62 165 ALA A N 1
ATOM 1221 C CA . ALA A 1 165 ? -7.491 11.389 2.923 1.00 98.62 165 ALA A CA 1
ATOM 1222 C C . ALA A 1 165 ? -6.415 10.710 3.767 1.00 98.62 165 ALA A C 1
ATOM 1224 O O . ALA A 1 165 ? -6.182 9.508 3.616 1.00 98.62 165 ALA A O 1
ATOM 1225 N N . ASN A 1 166 ? -5.799 11.461 4.666 1.00 98.50 166 ASN A N 1
ATOM 1226 C CA . ASN A 1 166 ? -4.869 10.940 5.650 1.00 98.50 166 ASN A CA 1
ATOM 1227 C C . ASN A 1 166 ? -4.928 11.757 6.940 1.00 98.50 166 ASN A C 1
ATOM 1229 O O . ASN A 1 166 ? -5.456 12.866 6.969 1.00 98.50 166 ASN A O 1
ATOM 1233 N N . GLU A 1 167 ? -4.379 11.190 8.005 1.00 98.44 167 GLU A N 1
ATOM 1234 C CA . GLU A 1 167 ? -4.255 11.858 9.295 1.00 98.44 167 GLU A CA 1
ATOM 1235 C C . GLU A 1 167 ? -3.061 11.289 10.062 1.00 98.44 167 GLU A C 1
ATOM 1237 O O . GLU A 1 167 ? -2.684 10.125 9.885 1.00 98.44 167 GLU A O 1
ATOM 1242 N N . ILE A 1 168 ? -2.478 12.109 10.936 1.00 98.19 168 ILE A N 1
ATOM 1243 C CA . ILE A 1 168 ? -1.463 11.694 11.897 1.00 98.19 168 ILE A CA 1
ATOM 1244 C C . ILE A 1 168 ? -1.752 12.308 13.264 1.00 98.19 168 ILE A C 1
ATOM 1246 O O . ILE A 1 168 ? -1.891 13.521 13.382 1.00 98.19 168 ILE A O 1
ATOM 1250 N N . SER A 1 169 ? -1.836 11.478 14.302 1.00 97.56 169 SER A N 1
ATOM 1251 C CA . SER A 1 169 ? -2.054 11.952 15.673 1.00 97.56 169 SER A CA 1
ATOM 1252 C C . SER A 1 169 ? -1.627 10.910 16.714 1.00 97.56 169 SER A C 1
ATOM 1254 O O . SER A 1 169 ? -1.181 9.811 16.380 1.00 97.56 169 SER A O 1
ATOM 1256 N N . THR A 1 170 ? -1.748 11.256 17.990 1.00 97.75 170 THR A N 1
ATOM 1257 C CA . THR A 1 170 ? -1.645 10.340 19.135 1.00 97.75 170 THR A CA 1
ATOM 1258 C C . THR A 1 170 ? -3.021 10.176 19.794 1.00 97.75 170 THR A C 1
ATOM 1260 O O . THR A 1 170 ? -3.992 10.837 19.432 1.00 97.75 170 THR A O 1
ATOM 1263 N N . GLY A 1 171 ? -3.148 9.264 20.758 1.00 97.44 171 GLY A N 1
ATOM 1264 C CA . GLY A 1 171 ? -4.406 9.039 21.469 1.00 97.44 171 GLY A CA 1
ATOM 1265 C C . GLY A 1 171 ? -5.415 8.240 20.644 1.00 97.44 171 GLY A C 1
ATOM 1266 O O . GLY A 1 171 ? -5.154 7.089 20.287 1.00 97.44 171 GLY A O 1
ATOM 1267 N N . GLN A 1 172 ? -6.597 8.802 20.403 1.00 97.81 172 GLN A N 1
ATOM 1268 C CA . GLN A 1 172 ? -7.659 8.151 19.633 1.00 97.81 172 GLN A CA 1
ATOM 1269 C C . GLN A 1 172 ? -7.741 8.740 18.227 1.00 97.81 172 GLN A C 1
ATOM 1271 O O . GLN A 1 172 ? -7.786 9.954 18.078 1.00 97.81 172 GLN A O 1
ATOM 1276 N N . LEU A 1 173 ? -7.846 7.872 17.222 1.00 98.38 173 LEU A N 1
ATOM 1277 C CA . LEU A 1 173 ? -8.144 8.251 15.845 1.00 98.38 173 LEU A CA 1
ATOM 1278 C C . LEU A 1 173 ? -9.390 7.507 15.351 1.00 98.38 173 LEU A C 1
ATOM 1280 O O . LEU A 1 173 ? -9.656 6.365 15.751 1.00 98.38 173 LEU A O 1
ATOM 1284 N N . ILE A 1 174 ? -10.142 8.165 14.470 1.00 98.25 174 ILE A N 1
ATOM 1285 C CA . ILE A 1 174 ? -11.320 7.622 13.792 1.00 98.25 174 ILE A CA 1
ATOM 1286 C C . ILE A 1 174 ? -11.090 7.728 12.288 1.00 98.25 174 ILE A C 1
ATOM 1288 O O . ILE A 1 174 ? -10.689 8.776 11.801 1.00 98.25 174 ILE A O 1
ATOM 1292 N N . ALA A 1 175 ? -11.377 6.659 11.554 1.00 98.44 175 ALA A N 1
ATOM 1293 C CA . ALA A 1 175 ? -11.325 6.654 10.100 1.00 98.44 175 ALA A CA 1
ATOM 1294 C C . ALA A 1 175 ? -12.662 6.166 9.540 1.00 98.44 175 ALA A C 1
ATOM 1296 O O . ALA A 1 175 ? -13.087 5.045 9.825 1.00 98.44 175 ALA A O 1
ATOM 1297 N N . GLU A 1 176 ? -13.317 6.993 8.731 1.00 98.44 176 GLU A N 1
ATOM 1298 C CA . GLU A 1 176 ? -14.446 6.572 7.904 1.00 98.44 176 GLU A CA 1
ATOM 1299 C C . GLU A 1 176 ? -13.911 6.035 6.573 1.00 98.44 176 GLU A C 1
ATOM 1301 O O . GLU A 1 176 ? -13.336 6.774 5.773 1.00 98.44 176 GLU A O 1
ATOM 1306 N N . ILE A 1 177 ? -14.052 4.727 6.361 1.00 98.69 177 ILE A N 1
ATOM 1307 C CA . ILE A 1 177 ? -13.505 4.019 5.203 1.00 98.69 177 ILE A CA 1
ATOM 1308 C C . ILE A 1 177 ? -14.655 3.664 4.262 1.00 98.69 177 ILE A C 1
ATOM 1310 O O . ILE A 1 177 ? -15.496 2.818 4.581 1.00 98.69 177 ILE A O 1
ATOM 1314 N N . SER A 1 178 ? -14.677 4.301 3.091 1.00 98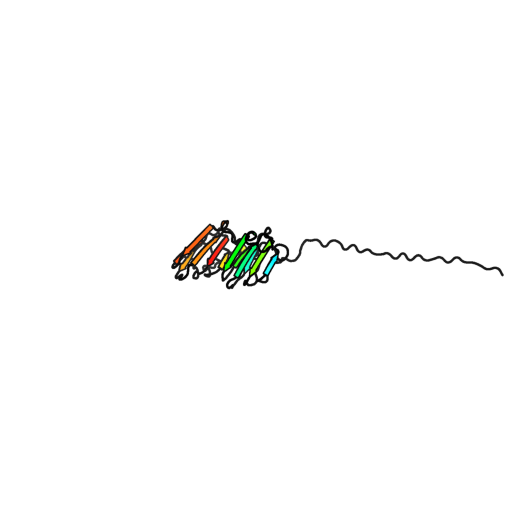.12 178 SER A N 1
ATOM 1315 C CA . SER A 1 178 ? -15.714 4.103 2.078 1.00 98.12 178 SER A CA 1
ATOM 1316 C C . SER A 1 178 ? -15.523 2.776 1.348 1.00 98.12 178 SER A C 1
ATOM 1318 O O . SER A 1 178 ? -14.401 2.345 1.097 1.00 98.12 178 SER A O 1
ATOM 1320 N N . ALA A 1 179 ? -16.619 2.160 0.901 1.00 96.94 179 ALA A N 1
ATOM 1321 C CA . ALA A 1 179 ? -16.568 0.979 0.038 1.00 96.94 179 ALA A CA 1
ATOM 1322 C C . ALA A 1 179 ? -15.902 1.239 -1.328 1.00 96.94 179 ALA A C 1
ATOM 1324 O O . ALA A 1 179 ? -15.545 0.287 -2.018 1.00 96.94 179 ALA A O 1
ATOM 1325 N N . THR A 1 180 ? -15.754 2.507 -1.724 1.00 96.94 180 THR A N 1
ATOM 1326 C CA . THR A 1 180 ? -15.070 2.918 -2.960 1.00 96.94 180 THR A CA 1
ATOM 1327 C C . THR A 1 180 ? -13.578 3.174 -2.774 1.00 96.94 180 THR A C 1
ATOM 1329 O O . THR A 1 180 ? -12.875 3.394 -3.761 1.00 96.94 180 THR A O 1
ATOM 1332 N N . ASP A 1 181 ? -13.088 3.202 -1.535 1.00 98.38 181 ASP A N 1
ATOM 1333 C CA . ASP A 1 181 ? -11.653 3.278 -1.288 1.00 98.38 181 ASP A CA 1
ATOM 1334 C C . ASP A 1 181 ? -11.014 1.969 -1.746 1.00 98.38 181 ASP A C 1
ATOM 1336 O O . ASP A 1 181 ? -11.597 0.901 -1.587 1.00 98.38 181 ASP A O 1
ATOM 1340 N N . ALA A 1 182 ? -9.817 2.026 -2.326 1.00 97.75 182 ALA A N 1
ATOM 1341 C CA . ALA A 1 182 ? -9.132 0.805 -2.740 1.00 97.75 182 ALA A CA 1
ATOM 1342 C C . ALA A 1 182 ? -8.263 0.252 -1.608 1.00 97.75 182 ALA A C 1
ATOM 1344 O O . ALA A 1 182 ? -8.178 -0.961 -1.405 1.00 97.75 182 ALA A O 1
ATOM 1345 N N . VAL A 1 183 ? -7.589 1.148 -0.884 1.00 98.38 183 VAL A N 1
ATOM 1346 C CA . VAL A 1 183 ? -6.595 0.798 0.130 1.00 98.38 183 VAL A CA 1
ATOM 1347 C C . VAL A 1 183 ? -6.793 1.633 1.383 1.00 98.38 183 VAL A C 1
ATOM 1349 O O . VAL A 1 183 ? -6.979 2.845 1.298 1.00 98.38 183 VAL A O 1
ATOM 1352 N N . PHE A 1 184 ? -6.670 0.980 2.535 1.00 98.75 184 PHE A N 1
ATOM 1353 C CA . PHE A 1 184 ? -6.420 1.625 3.818 1.00 98.75 184 PHE A CA 1
ATOM 1354 C C . PHE A 1 184 ? -5.022 1.239 4.297 1.00 98.75 184 PHE A C 1
ATOM 1356 O O . PHE A 1 184 ? -4.729 0.052 4.476 1.00 98.75 184 PHE A O 1
ATOM 1363 N N . LYS A 1 185 ? -4.142 2.223 4.476 1.00 98.62 185 LYS A N 1
ATOM 1364 C CA . LYS A 1 185 ? -2.798 2.025 5.024 1.00 98.62 185 LYS A CA 1
ATOM 1365 C C . LYS A 1 185 ? -2.715 2.680 6.390 1.00 98.62 185 LYS A C 1
ATOM 1367 O O . LYS A 1 185 ? -3.201 3.783 6.587 1.00 98.62 185 LYS A O 1
ATOM 1372 N N . THR A 1 186 ? -2.082 1.995 7.330 1.00 98.75 186 THR A N 1
ATOM 1373 C CA . THR A 1 186 ? -1.926 2.446 8.706 1.00 98.75 186 THR A CA 1
ATOM 1374 C C . THR A 1 186 ? -0.539 2.094 9.240 1.00 98.75 186 THR A C 1
ATOM 1376 O O . THR A 1 186 ? 0.064 1.090 8.845 1.00 98.75 186 THR A O 1
ATOM 1379 N N . SER A 1 187 ? 0.011 2.971 10.075 1.00 98.25 187 SER A N 1
ATOM 1380 C CA . SER A 1 187 ? 1.345 2.839 10.646 1.00 98.25 187 SER A CA 1
ATOM 1381 C C . SER A 1 187 ? 1.361 3.371 12.070 1.00 98.25 187 SER A C 1
ATOM 1383 O O . SER A 1 187 ? 0.827 4.444 12.337 1.00 98.25 187 SER A O 1
ATOM 1385 N N . ARG A 1 188 ? 2.010 2.634 12.974 1.00 97.56 188 ARG A N 1
ATOM 1386 C CA . ARG A 1 188 ? 2.165 2.949 14.403 1.00 97.56 188 ARG A CA 1
ATOM 1387 C C . ARG A 1 188 ? 0.838 3.138 15.135 1.00 97.56 188 ARG A C 1
ATOM 1389 O O . ARG A 1 188 ? 0.777 3.838 16.141 1.00 97.56 188 ARG A O 1
ATOM 1396 N N . CYS A 1 189 ? -0.210 2.499 14.634 1.00 98.31 189 CYS A N 1
ATOM 1397 C CA . CYS A 1 189 ? -1.516 2.510 15.261 1.00 98.31 189 CYS A CA 1
ATOM 1398 C C . CYS A 1 189 ? -1.719 1.247 16.102 1.00 98.31 189 CYS A C 1
ATOM 1400 O O . CYS A 1 189 ? -1.136 0.196 15.830 1.00 98.31 189 CYS A O 1
ATOM 1402 N N . ALA A 1 190 ? -2.584 1.323 17.107 1.00 98.19 190 ALA A N 1
ATOM 1403 C CA . ALA A 1 190 ? -3.213 0.157 17.695 1.00 98.19 190 ALA A CA 1
ATOM 1404 C C . ALA A 1 190 ? -4.140 -0.515 16.666 1.00 98.19 190 ALA A C 1
ATOM 1406 O O . ALA A 1 190 ? -4.395 -0.001 15.574 1.00 98.19 190 ALA A O 1
ATOM 1407 N N . THR A 1 191 ? -4.644 -1.701 17.008 1.00 98.38 191 THR A N 1
ATOM 1408 C CA . THR A 1 191 ? -5.608 -2.399 16.148 1.00 98.38 191 THR A CA 1
ATOM 1409 C C . THR A 1 191 ? -6.866 -1.554 15.988 1.00 98.38 191 THR A C 1
ATOM 1411 O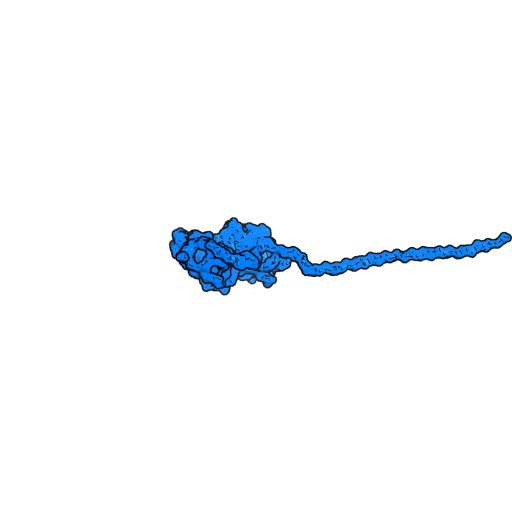 O . THR A 1 191 ? -7.499 -1.183 16.976 1.00 98.38 191 THR A O 1
ATOM 1414 N N . TRP A 1 192 ? -7.254 -1.310 14.741 1.00 98.75 192 TRP A N 1
ATOM 1415 C CA . TRP A 1 192 ? -8.496 -0.633 14.417 1.00 98.75 192 TRP A CA 1
ATOM 1416 C C . TRP A 1 192 ? -9.669 -1.593 14.580 1.00 98.75 192 TRP A C 1
ATOM 1418 O O . TRP A 1 192 ? -9.634 -2.726 14.089 1.00 98.75 192 TRP A O 1
ATOM 1428 N N . ARG A 1 193 ? -10.729 -1.132 15.237 1.00 98.69 193 ARG A N 1
ATOM 1429 C CA . ARG A 1 193 ? -11.982 -1.872 15.417 1.00 98.69 193 ARG A CA 1
ATOM 1430 C C . ARG A 1 193 ? -13.124 -1.086 14.796 1.00 98.69 193 ARG A C 1
ATOM 1432 O O . ARG A 1 193 ? -13.215 0.122 15.012 1.00 98.69 193 ARG A O 1
ATOM 1439 N N . ARG A 1 194 ? -13.970 -1.764 14.023 1.00 98.25 194 ARG A N 1
ATOM 1440 C CA . ARG A 1 194 ? -15.164 -1.151 13.439 1.00 98.25 194 ARG A CA 1
ATOM 1441 C C . ARG A 1 194 ? -16.095 -0.671 14.557 1.00 98.25 194 ARG A C 1
ATOM 1443 O O . ARG A 1 194 ? -16.217 -1.336 15.583 1.00 98.25 194 ARG A O 1
ATOM 1450 N N . VAL A 1 195 ? -16.702 0.491 14.361 1.00 96.25 195 VAL A N 1
ATOM 1451 C CA . VAL A 1 195 ? -17.677 1.109 15.261 1.00 96.25 195 VAL A CA 1
ATOM 1452 C C . VAL A 1 195 ? -19.063 0.944 14.639 1.00 96.25 195 VAL A C 1
ATOM 1454 O O . VAL A 1 195 ? -19.232 1.241 13.454 1.00 96.25 195 VAL A O 1
ATOM 1457 N N . GLY A 1 196 ? -20.024 0.469 15.436 1.00 80.69 196 GLY A N 1
ATOM 1458 C CA . GLY A 1 196 ? -21.341 0.016 14.963 1.00 80.69 196 GLY A CA 1
ATOM 1459 C C . GLY A 1 196 ? -21.257 -1.366 14.334 1.00 80.69 196 GLY A C 1
ATOM 1460 O O . GLY A 1 196 ? -21.909 -1.567 13.286 1.00 80.69 196 GLY A O 1
#